Protein AF-A0A953BSZ9-F1 (afdb_monomer_lite)

Secondary structure (DSSP, 8-state):
------SSPPPPPTTSSPPSS-----HHHHHHHHS-SSHHHHHHHHHHHHHHHHHHHTT-SEEEEESGGGSS-SS----EEEEE--TTHHHHHHTT-HHHHHHHHHHH---GGG-SS---PPPP-SHHHHHHHHHHHHHHHHHHHHHHHHS-TT--SS-HHHHHHHHHHHHHHHHHHHHHHHHHHHTT-

pLDDT: mean 73.06, std 15.83, range [31.73, 96.25]

Structure (mmCIF, N/CA/C/O backbone):
data_AF-A0A953BSZ9-F1
#
_entry.id   AF-A0A953BSZ9-F1
#
loop_
_atom_site.group_PDB
_atom_site.id
_atom_site.type_symbol
_atom_site.label_atom_id
_atom_site.label_alt_id
_atom_site.label_comp_id
_atom_site.label_asym_id
_atom_site.label_entity_id
_atom_site.label_seq_id
_atom_site.pdbx_PDB_ins_code
_atom_site.Cartn_x
_atom_site.Cartn_y
_atom_site.Cartn_z
_atom_site.occupancy
_atom_site.B_iso_or_equiv
_atom_site.auth_seq_id
_atom_site.auth_comp_id
_atom_site.auth_asym_id
_atom_site.auth_atom_id
_atom_site.pdbx_PDB_model_num
ATOM 1 N N . MET A 1 1 ? -10.492 -24.959 -16.443 1.00 31.81 1 MET A N 1
ATOM 2 C CA . MET A 1 1 ? -9.185 -25.527 -16.045 1.00 31.81 1 MET A CA 1
ATOM 3 C C . MET A 1 1 ? -8.551 -24.557 -15.064 1.00 31.81 1 MET A C 1
ATOM 5 O O . MET A 1 1 ? -8.644 -23.356 -15.270 1.00 31.81 1 MET A O 1
ATOM 9 N N . SER A 1 2 ? -8.083 -25.090 -13.943 1.00 37.53 2 SER A N 1
ATOM 10 C CA . SER A 1 2 ? -7.797 -24.414 -12.676 1.00 37.53 2 SER A CA 1
ATOM 11 C C . SER A 1 2 ? -6.831 -23.234 -12.785 1.00 37.53 2 SER A C 1
ATOM 13 O O . SER A 1 2 ? -5.759 -23.398 -13.354 1.00 37.53 2 SER A O 1
ATOM 15 N N . ASN A 1 3 ? -7.132 -22.105 -12.134 1.00 33.38 3 ASN A N 1
ATOM 16 C CA . ASN A 1 3 ? -6.079 -21.187 -11.704 1.00 33.38 3 ASN A CA 1
ATOM 17 C C . ASN A 1 3 ? -6.058 -21.151 -10.176 1.00 33.38 3 ASN A C 1
ATOM 19 O O . ASN A 1 3 ? -6.852 -20.483 -9.515 1.00 33.38 3 ASN A O 1
ATOM 23 N N . SER A 1 4 ? -5.200 -22.012 -9.634 1.00 37.50 4 SER A N 1
ATOM 24 C CA . SER A 1 4 ? -4.867 -22.072 -8.219 1.00 37.50 4 SER A CA 1
ATOM 25 C C . SER A 1 4 ? -4.427 -20.678 -7.780 1.00 37.50 4 SER A C 1
ATOM 27 O O . SER A 1 4 ? -3.597 -20.072 -8.452 1.00 37.50 4 SER A O 1
ATOM 29 N N . ALA A 1 5 ? -4.975 -20.157 -6.680 1.00 40.78 5 ALA A N 1
ATOM 30 C CA . ALA A 1 5 ? -4.496 -18.930 -6.055 1.00 40.78 5 ALA A CA 1
ATOM 31 C C . ALA A 1 5 ? -3.030 -19.136 -5.640 1.00 40.78 5 ALA A C 1
ATOM 33 O O . ALA A 1 5 ? -2.728 -19.601 -4.537 1.00 40.78 5 ALA A O 1
ATOM 34 N N . SER A 1 6 ? -2.108 -18.868 -6.560 1.00 41.81 6 SER A N 1
ATOM 35 C CA . SER A 1 6 ? -0.690 -19.104 -6.370 1.00 41.81 6 SER A CA 1
ATOM 36 C C . SER A 1 6 ? -0.211 -18.179 -5.262 1.00 41.81 6 SER A C 1
ATOM 38 O O . SER A 1 6 ? -0.180 -16.961 -5.405 1.00 41.81 6 SER A O 1
ATOM 40 N N . ARG A 1 7 ? 0.188 -18.770 -4.132 1.00 55.81 7 ARG A N 1
ATOM 41 C CA . ARG A 1 7 ? 0.836 -18.104 -2.987 1.00 55.81 7 ARG A CA 1
ATOM 42 C C . ARG A 1 7 ? 2.222 -17.522 -3.335 1.00 55.81 7 ARG A C 1
ATOM 44 O O . ARG A 1 7 ? 3.055 -17.364 -2.439 1.00 55.81 7 ARG A O 1
ATOM 51 N N . GLN A 1 8 ? 2.533 -17.302 -4.608 1.00 73.00 8 GLN A N 1
ATOM 52 C CA . GLN A 1 8 ? 3.815 -16.819 -5.113 1.00 73.00 8 GLN A CA 1
ATOM 53 C C . GLN A 1 8 ? 3.611 -15.477 -5.814 1.00 73.00 8 GLN A C 1
ATOM 55 O O . GLN A 1 8 ? 2.613 -15.275 -6.500 1.00 73.00 8 GLN A O 1
ATOM 60 N N . ILE A 1 9 ? 4.573 -14.576 -5.607 1.00 86.44 9 ILE A N 1
ATOM 61 C CA . ILE A 1 9 ? 4.705 -13.356 -6.402 1.00 86.44 9 ILE A CA 1
ATOM 62 C C . ILE A 1 9 ? 5.070 -13.819 -7.822 1.00 86.44 9 ILE A C 1
ATOM 64 O O . ILE A 1 9 ? 6.028 -14.589 -7.931 1.00 86.44 9 ILE A O 1
ATOM 68 N N . PRO A 1 10 ? 4.321 -13.430 -8.868 1.00 89.31 10 PRO A N 1
ATOM 69 C CA . PRO A 1 10 ? 4.629 -13.835 -10.235 1.00 89.31 10 PRO A CA 1
ATOM 70 C C . PRO A 1 10 ? 5.998 -13.339 -10.703 1.00 89.31 10 PRO A C 1
ATOM 72 O O . PRO A 1 10 ? 6.576 -12.415 -10.124 1.00 89.31 10 PRO A O 1
ATOM 75 N N . GLU A 1 11 ? 6.488 -13.930 -11.789 1.00 92.25 11 GLU A N 1
ATOM 76 C CA . GLU A 1 11 ? 7.624 -13.370 -12.516 1.00 92.25 11 GLU A CA 1
ATOM 77 C C . GLU A 1 11 ? 7.260 -12.043 -13.178 1.00 92.25 11 GLU A C 1
ATOM 79 O O . GLU A 1 11 ? 6.092 -11.781 -13.477 1.00 92.25 11 GLU A O 1
ATOM 84 N N . PHE A 1 12 ? 8.274 -11.207 -13.394 1.00 89.06 12 PHE A N 1
ATOM 85 C CA . PHE A 1 12 ? 8.096 -9.969 -14.138 1.00 89.06 12 PHE A CA 1
ATOM 86 C C . PHE A 1 12 ? 7.771 -10.262 -15.605 1.00 89.06 12 PHE A C 1
ATOM 88 O O . PHE A 1 12 ? 8.250 -11.234 -16.190 1.00 89.06 12 PHE A O 1
ATOM 95 N N . ARG A 1 13 ? 6.973 -9.378 -16.194 1.00 85.69 13 ARG A N 1
ATOM 96 C CA . ARG A 1 13 ? 6.840 -9.214 -17.639 1.00 85.69 13 ARG A CA 1
ATOM 97 C C . ARG A 1 13 ? 8.164 -8.714 -18.232 1.00 85.69 13 ARG A C 1
ATOM 99 O O . ARG A 1 13 ? 9.050 -8.258 -17.509 1.00 85.69 13 ARG A O 1
ATOM 106 N N . GLU A 1 14 ? 8.275 -8.754 -19.557 1.00 81.88 14 GLU A N 1
ATOM 107 C CA . GLU A 1 14 ? 9.463 -8.279 -20.288 1.00 81.88 14 GLU A CA 1
ATOM 108 C C . GLU A 1 14 ? 9.781 -6.796 -20.031 1.00 81.88 14 GLU A C 1
ATOM 110 O O . GLU A 1 14 ? 10.942 -6.403 -20.019 1.00 81.88 14 GLU A O 1
ATOM 115 N N . ASP A 1 15 ? 8.757 -5.989 -19.754 1.00 76.25 15 ASP A N 1
ATOM 116 C CA . ASP A 1 15 ? 8.872 -4.567 -19.407 1.00 76.25 15 ASP A CA 1
ATOM 117 C C . ASP A 1 15 ? 9.300 -4.308 -17.950 1.00 76.25 15 ASP A C 1
ATOM 119 O O . ASP A 1 15 ? 9.454 -3.157 -17.544 1.00 76.25 15 ASP A O 1
ATOM 123 N N . GLY A 1 16 ? 9.506 -5.358 -17.149 1.00 81.44 16 GLY A N 1
ATOM 124 C CA . GLY A 1 16 ? 9.976 -5.235 -15.774 1.00 81.44 16 GLY A CA 1
ATOM 125 C C . GLY A 1 16 ? 8.890 -5.021 -14.720 1.00 81.44 16 GLY A C 1
ATOM 126 O O . GLY A 1 16 ? 9.213 -4.890 -13.536 1.00 81.44 16 GLY A O 1
ATOM 127 N N . TYR A 1 17 ? 7.615 -5.027 -15.105 1.00 80.38 17 TYR A N 1
ATOM 128 C CA . TYR A 1 17 ? 6.493 -4.939 -14.173 1.00 80.38 17 TYR A CA 1
ATOM 129 C C . TYR A 1 17 ? 5.964 -6.322 -13.795 1.00 80.38 17 TYR A C 1
ATOM 131 O O . TYR A 1 17 ? 6.119 -7.301 -14.524 1.00 80.38 17 TYR A O 1
ATOM 139 N N . LEU A 1 18 ? 5.307 -6.425 -12.639 1.00 81.31 18 LEU A N 1
ATOM 140 C CA . LEU A 1 18 ? 4.488 -7.603 -12.354 1.00 81.31 18 LEU A CA 1
ATOM 141 C C . LEU A 1 18 ? 3.298 -7.655 -13.335 1.00 81.31 18 LEU A C 1
ATOM 143 O O . LEU A 1 18 ? 2.852 -6.611 -13.816 1.00 81.31 18 LEU A O 1
ATOM 147 N N . PRO A 1 19 ? 2.743 -8.845 -13.625 1.00 79.75 19 PRO A N 1
ATOM 148 C CA . PRO A 1 19 ? 1.490 -8.958 -14.357 1.00 79.75 19 PRO A CA 1
ATOM 149 C C . PRO A 1 19 ? 0.386 -8.151 -13.674 1.00 79.75 19 PRO A C 1
ATOM 151 O O . PRO A 1 19 ? 0.400 -7.960 -12.462 1.00 79.75 19 PRO A O 1
ATOM 154 N N . VAL A 1 20 ? -0.602 -7.701 -14.437 1.00 73.94 20 VAL A N 1
ATOM 155 C CA . VAL A 1 20 ? -1.682 -6.867 -13.900 1.00 73.94 20 VAL A CA 1
ATOM 156 C C . VAL A 1 20 ? -2.482 -7.652 -12.858 1.00 73.94 20 VAL A C 1
ATOM 158 O O . VAL A 1 20 ? -3.039 -8.710 -13.154 1.00 73.94 20 VAL A O 1
ATOM 161 N N . GLY A 1 21 ? -2.572 -7.128 -11.635 1.00 74.06 21 GLY A N 1
ATOM 162 C CA . GLY A 1 21 ? -3.370 -7.732 -10.571 1.00 74.06 21 GLY A CA 1
ATOM 163 C C . GLY A 1 21 ? -2.834 -7.489 -9.164 1.00 74.06 21 GLY A C 1
ATOM 164 O O . GLY A 1 21 ? -1.817 -6.837 -8.956 1.00 74.06 21 GLY A O 1
ATOM 165 N N . VAL A 1 22 ? -3.546 -8.046 -8.181 1.00 78.94 22 VAL A N 1
ATOM 166 C CA . VAL A 1 22 ? -3.164 -8.003 -6.764 1.00 78.94 22 VAL A CA 1
ATOM 167 C C . VAL A 1 22 ? -2.702 -9.388 -6.333 1.00 78.94 22 VAL A C 1
ATOM 169 O O . VAL A 1 22 ? -3.495 -10.331 -6.279 1.00 78.94 22 VAL A O 1
ATOM 172 N N . PHE A 1 23 ? -1.426 -9.504 -5.972 1.00 83.44 23 PHE A N 1
ATOM 173 C CA . PHE A 1 23 ? -0.825 -10.775 -5.572 1.00 83.44 23 PHE A CA 1
ATOM 174 C C . PHE A 1 23 ? -0.645 -10.845 -4.063 1.00 83.44 23 PHE A C 1
ATOM 176 O O . PHE A 1 23 ? -0.027 -9.983 -3.440 1.00 83.44 23 PHE A O 1
ATOM 183 N N . ARG A 1 24 ? -1.170 -11.910 -3.453 1.00 84.81 24 ARG A N 1
ATOM 184 C CA . ARG A 1 24 ? -0.952 -12.169 -2.029 1.00 84.81 24 ARG A CA 1
ATOM 185 C C . ARG A 1 24 ? 0.449 -12.729 -1.818 1.00 84.81 24 ARG A C 1
ATOM 187 O O . ARG A 1 24 ? 0.798 -13.769 -2.374 1.00 84.81 24 ARG A O 1
ATOM 194 N N . ALA A 1 25 ? 1.207 -12.091 -0.937 1.00 88.19 25 ALA A N 1
ATOM 195 C CA . ALA A 1 25 ? 2.537 -12.528 -0.541 1.00 88.19 25 ALA A CA 1
ATOM 196 C C . ALA A 1 25 ? 2.707 -12.438 0.978 1.00 88.19 25 ALA A C 1
ATOM 198 O O . ALA A 1 25 ? 2.040 -11.647 1.645 1.00 88.19 25 ALA A O 1
ATOM 199 N N . SER A 1 26 ? 3.601 -13.263 1.525 1.00 90.25 26 SER A N 1
ATOM 200 C CA . SER A 1 26 ? 4.052 -13.085 2.905 1.00 90.25 26 SER A CA 1
ATOM 201 C C . SER A 1 26 ? 5.098 -11.973 2.970 1.00 90.25 26 SER A C 1
ATOM 203 O O . SER A 1 26 ? 5.746 -11.660 1.966 1.00 90.25 26 SER A O 1
ATOM 205 N N . ALA A 1 27 ? 5.286 -11.401 4.158 1.00 89.62 27 ALA A N 1
ATOM 206 C CA . ALA A 1 27 ? 6.290 -10.369 4.391 1.00 89.62 27 ALA A CA 1
ATOM 207 C C . ALA A 1 27 ? 7.684 -10.837 3.952 1.00 89.62 27 ALA A C 1
ATOM 209 O O . ALA A 1 27 ? 8.387 -10.130 3.236 1.00 89.62 27 ALA A O 1
ATOM 210 N N . GLU A 1 28 ? 8.049 -12.068 4.311 1.00 90.38 28 GLU A N 1
ATOM 211 C CA . GLU A 1 28 ? 9.342 -12.674 3.999 1.00 90.38 28 GLU A CA 1
ATOM 212 C C . GLU A 1 28 ? 9.556 -12.768 2.487 1.00 90.38 28 GLU A C 1
ATOM 214 O O . GLU A 1 28 ? 10.647 -12.470 2.010 1.00 90.38 28 GLU A O 1
ATOM 219 N N . LYS A 1 29 ? 8.510 -13.112 1.722 1.00 90.50 29 LYS A N 1
ATOM 220 C CA . LYS A 1 29 ? 8.589 -13.184 0.256 1.00 90.50 29 LYS A CA 1
ATOM 221 C C . LYS A 1 29 ? 8.790 -11.816 -0.380 1.00 90.50 29 LYS A C 1
ATOM 223 O O . LYS A 1 29 ? 9.619 -11.702 -1.274 1.00 90.50 29 LYS A O 1
ATOM 228 N N . VAL A 1 30 ? 8.070 -10.793 0.083 1.00 90.50 30 VAL A N 1
ATOM 229 C CA . VAL A 1 30 ? 8.235 -9.413 -0.410 1.00 90.50 30 VAL A CA 1
ATOM 230 C C . VAL A 1 30 ? 9.655 -8.923 -0.119 1.00 90.50 30 VAL A C 1
ATOM 232 O O . VAL A 1 30 ? 10.347 -8.443 -1.013 1.00 90.50 30 VAL A O 1
ATOM 235 N N . ILE A 1 31 ? 10.122 -9.119 1.115 1.00 90.81 31 ILE A N 1
ATOM 236 C CA . ILE A 1 31 ? 11.461 -8.714 1.553 1.00 90.81 31 ILE A CA 1
ATOM 237 C C . ILE A 1 31 ? 12.545 -9.435 0.749 1.00 90.81 31 ILE A C 1
ATOM 239 O O . ILE A 1 31 ? 13.488 -8.800 0.283 1.00 90.81 31 ILE A O 1
ATOM 243 N N . PHE A 1 32 ? 12.415 -10.751 0.574 1.00 90.00 32 PHE A N 1
ATOM 244 C CA . PHE A 1 32 ? 13.386 -11.551 -0.165 1.00 90.00 32 PHE A CA 1
ATOM 245 C C . PHE A 1 32 ? 13.415 -11.179 -1.650 1.00 90.00 32 PHE A C 1
ATOM 247 O O . PHE A 1 32 ? 14.492 -11.009 -2.216 1.00 90.00 32 PHE A O 1
ATOM 254 N N . ARG A 1 33 ? 12.242 -11.016 -2.277 1.00 89.88 33 ARG A N 1
ATOM 255 C CA . ARG A 1 33 ? 12.137 -10.753 -3.717 1.00 89.88 33 ARG A CA 1
ATOM 256 C C . ARG A 1 33 ? 12.649 -9.369 -4.099 1.00 89.88 33 ARG A C 1
ATOM 258 O O . ARG A 1 33 ? 13.312 -9.247 -5.121 1.00 89.88 33 ARG A O 1
ATOM 265 N N . PHE A 1 34 ? 12.349 -8.347 -3.298 1.00 90.44 34 PHE A N 1
ATOM 266 C CA . PHE A 1 34 ? 12.569 -6.951 -3.692 1.00 90.44 34 PHE A CA 1
ATOM 267 C C . PHE A 1 34 ? 13.669 -6.230 -2.893 1.00 90.44 34 PHE A C 1
ATOM 269 O O . PHE A 1 34 ? 14.050 -5.115 -3.250 1.00 90.44 34 PHE A O 1
ATOM 276 N N . GLY A 1 35 ? 14.210 -6.846 -1.834 1.00 85.31 35 GLY A N 1
ATOM 277 C CA . GLY A 1 35 ? 15.205 -6.246 -0.932 1.00 85.31 35 GLY A CA 1
ATOM 278 C C . GLY A 1 35 ? 16.673 -6.372 -1.336 1.00 85.31 35 GLY A C 1
ATOM 279 O O . GLY A 1 35 ? 17.550 -6.022 -0.548 1.00 85.31 35 GLY A O 1
ATOM 280 N N . SER A 1 36 ? 16.965 -6.898 -2.523 1.00 80.94 36 SER A N 1
ATOM 281 C CA . SER A 1 36 ? 18.313 -7.279 -2.965 1.00 80.94 36 SER A CA 1
ATOM 282 C C . SER A 1 36 ? 18.529 -6.867 -4.433 1.00 80.94 36 SER A C 1
ATOM 284 O O . SER A 1 36 ? 17.537 -6.748 -5.151 1.00 80.94 36 SER A O 1
ATOM 286 N N . PRO A 1 37 ? 19.774 -6.644 -4.916 1.00 66.38 37 PRO A N 1
ATOM 287 C CA . PRO A 1 37 ? 21.051 -6.758 -4.199 1.00 66.38 37 PRO A CA 1
ATOM 288 C C . PRO A 1 37 ? 21.650 -5.445 -3.688 1.00 66.38 37 PRO A C 1
ATOM 290 O O . PRO A 1 37 ? 22.519 -5.488 -2.810 1.00 66.38 37 PRO A O 1
ATOM 293 N N . ASN A 1 38 ? 21.213 -4.290 -4.191 1.00 82.00 38 ASN A N 1
ATOM 294 C CA . ASN A 1 38 ? 21.887 -3.022 -3.915 1.00 82.00 38 ASN A CA 1
ATOM 295 C C . ASN A 1 38 ? 21.473 -2.370 -2.586 1.00 82.00 38 ASN A C 1
ATOM 297 O O . ASN A 1 38 ? 20.453 -2.693 -1.973 1.00 82.00 38 ASN A O 1
ATOM 301 N N . ARG A 1 39 ? 22.302 -1.415 -2.147 1.00 82.88 39 ARG A N 1
ATOM 302 C CA . ARG A 1 39 ? 22.128 -0.675 -0.891 1.00 82.88 39 ARG A CA 1
ATOM 303 C C . ARG A 1 39 ? 20.769 0.026 -0.808 1.00 82.88 39 ARG A C 1
ATOM 305 O O . ARG A 1 39 ? 20.149 -0.036 0.248 1.00 82.88 39 ARG A O 1
ATOM 312 N N . LYS A 1 40 ? 20.289 0.617 -1.908 1.00 82.69 40 LYS A N 1
ATOM 313 C CA . LYS A 1 40 ? 19.013 1.349 -1.949 1.00 82.69 40 LYS A CA 1
ATOM 314 C C . LYS A 1 40 ? 17.831 0.419 -1.668 1.00 82.69 40 LYS A C 1
ATOM 316 O O . LYS A 1 40 ? 17.062 0.668 -0.747 1.00 82.69 40 LYS A O 1
ATOM 321 N N . ARG A 1 41 ? 17.746 -0.726 -2.353 1.00 87.81 41 ARG A N 1
ATOM 322 C CA . ARG A 1 41 ? 16.713 -1.747 -2.094 1.00 87.81 41 ARG A CA 1
ATOM 323 C C . ARG A 1 41 ? 16.764 -2.291 -0.667 1.00 87.81 41 ARG A C 1
ATOM 325 O O . ARG A 1 41 ? 15.712 -2.477 -0.061 1.00 87.81 41 ARG A O 1
ATOM 332 N N . ARG A 1 42 ? 17.962 -2.482 -0.099 1.00 87.38 42 ARG A N 1
ATOM 333 C CA . ARG A 1 42 ? 18.117 -2.889 1.311 1.00 87.38 42 ARG A CA 1
ATOM 334 C C . ARG A 1 42 ? 17.560 -1.839 2.274 1.00 87.38 42 ARG A C 1
ATOM 336 O O . ARG A 1 42 ? 16.879 -2.217 3.220 1.00 87.38 42 ARG A O 1
ATOM 343 N N . GLN A 1 43 ? 17.811 -0.550 2.027 1.00 86.25 43 GLN A N 1
ATOM 344 C CA . GLN A 1 43 ? 17.263 0.548 2.835 1.00 86.25 43 GLN A CA 1
ATOM 345 C C . GLN A 1 43 ? 15.731 0.604 2.741 1.00 86.25 43 GLN A C 1
ATOM 347 O O . GLN A 1 43 ? 15.053 0.608 3.767 1.00 86.25 43 GLN A O 1
ATOM 352 N N . LEU A 1 44 ? 15.176 0.543 1.528 1.00 87.25 44 LEU A N 1
ATOM 353 C CA . LEU A 1 44 ? 13.725 0.552 1.308 1.00 87.25 44 LEU A CA 1
ATOM 354 C C . LEU A 1 44 ? 13.028 -0.672 1.931 1.00 87.25 44 LEU A C 1
ATOM 356 O O . LEU A 1 44 ? 11.929 -0.557 2.476 1.00 87.25 44 LEU A O 1
ATOM 360 N N . VAL A 1 45 ? 13.685 -1.840 1.955 1.00 90.88 45 VAL A N 1
ATOM 361 C CA . VAL A 1 45 ? 13.150 -3.027 2.643 1.00 90.88 45 VAL A CA 1
ATOM 362 C C . VAL A 1 45 ? 13.003 -2.823 4.148 1.00 90.88 45 VAL A C 1
ATOM 364 O O . VAL A 1 45 ? 12.067 -3.369 4.732 1.00 90.88 45 VAL A O 1
ATOM 367 N N . LEU A 1 46 ? 13.893 -2.061 4.793 1.00 88.62 46 LEU A N 1
ATOM 368 C CA . LEU A 1 46 ? 13.767 -1.767 6.225 1.00 88.62 46 LEU A CA 1
ATOM 369 C C . LEU A 1 46 ? 12.502 -0.950 6.497 1.00 88.62 46 LEU A C 1
ATOM 371 O O . LEU A 1 46 ? 11.780 -1.237 7.452 1.00 88.62 46 LEU A O 1
ATOM 375 N N . ARG A 1 47 ? 12.181 -0.005 5.607 1.00 86.75 47 ARG A N 1
ATOM 376 C CA . ARG A 1 47 ? 10.943 0.774 5.681 1.00 86.75 47 ARG A CA 1
ATOM 377 C C . ARG A 1 47 ? 9.706 -0.113 5.529 1.00 86.75 47 ARG A C 1
ATOM 379 O O . ARG A 1 47 ? 8.794 -0.028 6.345 1.00 86.75 47 ARG A O 1
ATOM 386 N N . ILE A 1 48 ? 9.699 -1.022 4.551 1.00 89.62 48 ILE A N 1
ATOM 387 C CA . ILE A 1 48 ? 8.598 -1.986 4.364 1.00 89.62 48 ILE A CA 1
ATOM 388 C C . ILE A 1 48 ? 8.440 -2.907 5.564 1.00 89.62 48 ILE A C 1
ATOM 390 O O . ILE A 1 48 ? 7.317 -3.140 6.003 1.00 89.62 48 ILE A O 1
ATOM 394 N N . ARG A 1 49 ? 9.547 -3.428 6.105 1.00 92.25 49 ARG A N 1
ATOM 395 C CA . ARG A 1 49 ? 9.524 -4.244 7.325 1.00 92.25 49 ARG A CA 1
ATOM 396 C C . ARG A 1 49 ? 8.816 -3.502 8.444 1.00 92.25 49 ARG A C 1
ATOM 398 O O . ARG A 1 49 ? 7.889 -4.054 9.032 1.00 92.25 49 ARG A O 1
ATOM 405 N N . ARG A 1 50 ? 9.176 -2.234 8.650 1.00 92.00 50 ARG A N 1
ATOM 406 C CA . ARG A 1 50 ? 8.553 -1.415 9.682 1.00 92.00 50 ARG A CA 1
ATOM 407 C C . ARG A 1 50 ? 7.073 -1.154 9.408 1.00 92.00 50 ARG A C 1
ATOM 409 O O . ARG A 1 50 ? 6.259 -1.337 10.305 1.00 92.00 50 ARG A O 1
ATOM 416 N N . TRP A 1 51 ? 6.686 -0.840 8.171 1.00 90.19 51 TRP A N 1
ATOM 417 C CA . TRP A 1 51 ? 5.270 -0.715 7.805 1.00 90.19 51 TRP A CA 1
ATOM 418 C C . TRP A 1 51 ? 4.474 -1.998 8.031 1.00 90.19 51 TRP A C 1
ATOM 420 O O . TRP A 1 51 ? 3.356 -1.928 8.526 1.00 90.19 51 TRP A O 1
ATOM 430 N N . ILE A 1 52 ? 5.034 -3.165 7.715 1.00 92.44 52 ILE A N 1
ATOM 431 C CA . ILE A 1 52 ? 4.385 -4.457 7.962 1.00 92.44 52 ILE A CA 1
ATOM 432 C C . ILE A 1 52 ? 4.210 -4.700 9.464 1.00 92.44 52 ILE A C 1
ATOM 434 O O . ILE A 1 52 ? 3.144 -5.147 9.883 1.00 92.44 52 ILE A O 1
ATOM 438 N N . GLU A 1 53 ? 5.240 -4.434 10.268 1.00 94.88 53 GLU A N 1
ATOM 439 C CA . GLU A 1 53 ? 5.184 -4.566 11.729 1.00 94.88 53 GLU A CA 1
ATOM 440 C C . GLU A 1 53 ? 4.103 -3.667 12.328 1.00 94.88 53 GLU A C 1
ATOM 442 O O . GLU A 1 53 ? 3.238 -4.149 13.058 1.00 94.88 53 GLU A O 1
ATOM 447 N N . LEU A 1 54 ? 4.113 -2.384 11.967 1.00 94.25 54 LEU A N 1
ATOM 448 C CA . LEU A 1 54 ? 3.155 -1.401 12.459 1.00 94.25 54 LEU A CA 1
ATOM 449 C C . LEU A 1 54 ? 1.733 -1.718 11.987 1.00 94.25 54 LEU A C 1
ATOM 451 O O . LEU A 1 54 ? 0.816 -1.727 12.800 1.00 94.25 54 LEU A O 1
ATOM 455 N N . ALA A 1 55 ? 1.550 -2.065 10.709 1.00 91.38 55 ALA A N 1
ATOM 456 C CA . ALA A 1 55 ? 0.256 -2.471 10.165 1.00 91.38 55 ALA A CA 1
ATOM 457 C C . ALA A 1 55 ? -0.314 -3.686 10.917 1.00 91.38 55 ALA A C 1
ATOM 459 O O . ALA A 1 55 ? -1.496 -3.707 11.244 1.00 91.38 55 ALA A O 1
ATOM 460 N N . LYS A 1 56 ? 0.518 -4.679 11.254 1.00 94.31 56 LYS A N 1
ATOM 461 C CA . LYS A 1 56 ? 0.087 -5.811 12.088 1.00 94.31 56 LYS A CA 1
ATOM 462 C C . LYS A 1 56 ? -0.271 -5.373 13.507 1.00 94.31 56 LYS A C 1
ATOM 464 O O . LYS A 1 56 ? -1.302 -5.801 14.014 1.00 94.31 56 LYS A O 1
ATOM 469 N N . ALA A 1 57 ? 0.557 -4.534 14.129 1.00 96.25 57 ALA A N 1
ATOM 470 C CA . ALA A 1 57 ? 0.366 -4.081 15.505 1.00 96.25 57 ALA A CA 1
ATOM 471 C C . ALA A 1 57 ? -0.932 -3.285 15.690 1.00 96.25 57 ALA A C 1
ATOM 473 O O . ALA A 1 57 ? -1.605 -3.449 16.702 1.00 96.25 57 ALA A O 1
ATOM 474 N N . VAL A 1 58 ? -1.306 -2.471 14.701 1.00 92.00 58 VAL A N 1
ATOM 475 C CA . VAL A 1 58 ? -2.560 -1.705 14.735 1.00 92.00 58 VAL A CA 1
ATOM 476 C C . VAL A 1 58 ? -3.769 -2.541 14.330 1.00 92.00 58 VAL A C 1
ATOM 478 O O . VAL A 1 58 ? -4.879 -2.055 14.444 1.00 92.00 58 VAL A O 1
ATOM 481 N N . GLY A 1 59 ? -3.594 -3.776 13.847 1.00 90.06 59 GLY A N 1
ATOM 482 C CA . GLY A 1 59 ? -4.701 -4.611 13.373 1.00 90.06 59 GLY A CA 1
ATOM 483 C C . GLY A 1 59 ? -5.192 -4.256 11.965 1.00 90.06 59 GLY A C 1
ATOM 484 O O . GLY A 1 59 ? -6.368 -4.433 11.653 1.00 90.06 59 GLY A O 1
ATOM 485 N N . ALA A 1 60 ? -4.310 -3.748 11.100 1.00 87.69 60 ALA A N 1
ATOM 486 C CA . ALA A 1 60 ? -4.644 -3.445 9.713 1.00 87.69 60 ALA A CA 1
ATOM 487 C C . ALA A 1 60 ? -5.160 -4.687 8.970 1.00 87.69 60 ALA A C 1
ATOM 489 O O . ALA A 1 60 ? -4.617 -5.788 9.070 1.00 87.69 60 ALA A O 1
ATOM 490 N N . ILE A 1 61 ? -6.192 -4.477 8.157 1.00 80.75 61 ILE A N 1
ATOM 491 C CA . ILE A 1 61 ? -6.880 -5.528 7.405 1.00 80.75 61 ILE A CA 1
ATOM 492 C C . ILE A 1 61 ? -6.023 -5.975 6.213 1.00 80.75 61 ILE A C 1
ATOM 494 O O . ILE A 1 61 ? -5.973 -7.161 5.880 1.00 80.75 61 ILE A O 1
ATOM 498 N N . LYS A 1 62 ? -5.339 -5.027 5.556 1.00 81.31 62 LYS A N 1
ATOM 499 C CA . LYS A 1 62 ? -4.416 -5.267 4.435 1.00 81.31 62 LYS A CA 1
ATOM 500 C C . LYS A 1 62 ? -3.312 -4.212 4.396 1.00 81.31 62 LYS A C 1
ATOM 502 O O . LYS A 1 62 ? -3.526 -3.067 4.780 1.00 81.31 62 LYS A O 1
ATOM 507 N N . LEU A 1 63 ? -2.168 -4.596 3.841 1.00 85.56 63 LEU A N 1
ATOM 508 C CA . LEU A 1 63 ? -1.117 -3.692 3.384 1.00 85.56 63 LEU A CA 1
ATOM 509 C C . LEU A 1 63 ? -0.846 -4.009 1.913 1.00 85.56 63 LEU A C 1
ATOM 511 O O . LEU A 1 63 ? -0.552 -5.155 1.572 1.00 85.56 63 LEU A O 1
ATOM 515 N N . LEU A 1 64 ? -0.977 -3.005 1.060 1.00 83.19 64 LEU A N 1
ATOM 516 C CA . LEU A 1 64 ? -0.663 -3.065 -0.361 1.00 83.19 64 LEU A CA 1
ATOM 517 C C . LEU A 1 64 ? 0.658 -2.331 -0.566 1.00 83.19 64 LEU A C 1
ATOM 519 O O . LEU A 1 64 ? 0.836 -1.250 -0.010 1.00 83.19 64 LEU A O 1
ATOM 523 N N . VAL A 1 65 ? 1.565 -2.921 -1.337 1.00 86.69 65 VAL A N 1
ATOM 524 C CA . VAL A 1 65 ? 2.835 -2.301 -1.730 1.00 86.69 65 VAL A CA 1
ATOM 5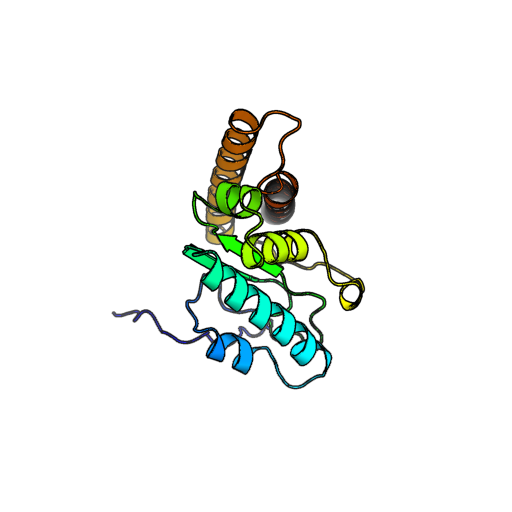25 C C . VAL A 1 65 ? 2.817 -2.172 -3.245 1.00 86.69 65 VAL A C 1
ATOM 527 O O . VAL A 1 65 ? 2.489 -3.141 -3.928 1.00 86.69 65 VAL A O 1
ATOM 530 N N . ASP A 1 66 ? 3.143 -0.986 -3.736 1.00 80.75 66 ASP A N 1
ATOM 531 C CA . ASP A 1 66 ? 3.134 -0.629 -5.152 1.00 80.75 66 ASP A CA 1
ATOM 532 C C . ASP A 1 66 ? 4.369 0.235 -5.477 1.00 80.75 66 ASP A C 1
ATOM 534 O O . ASP A 1 66 ? 5.291 0.383 -4.664 1.00 80.75 66 ASP A O 1
ATOM 538 N N . GLY A 1 67 ? 4.395 0.788 -6.684 1.00 79.00 67 GLY A N 1
ATOM 539 C CA . GLY A 1 67 ? 5.399 1.730 -7.134 1.00 79.00 67 GLY A CA 1
ATOM 540 C C . GLY A 1 67 ? 6.668 1.042 -7.616 1.00 79.00 67 GLY A C 1
ATOM 541 O O . GLY A 1 67 ? 6.743 -0.175 -7.801 1.00 79.00 67 GLY A O 1
ATOM 542 N N . SER A 1 68 ? 7.706 1.850 -7.818 1.00 80.94 68 SER A N 1
ATOM 543 C CA . SER A 1 68 ? 8.964 1.393 -8.422 1.00 80.94 68 SER A CA 1
ATOM 544 C C . SER A 1 68 ? 9.637 0.256 -7.638 1.00 80.94 68 SER A C 1
ATOM 546 O O . SER A 1 68 ? 10.336 -0.574 -8.224 1.00 80.94 68 SER A O 1
ATOM 548 N N . PHE A 1 69 ? 9.391 0.153 -6.328 1.00 86.75 69 PHE A N 1
ATOM 549 C CA . PHE A 1 69 ? 9.979 -0.869 -5.466 1.00 86.75 69 PHE A CA 1
ATOM 550 C C . PHE A 1 69 ? 9.623 -2.312 -5.871 1.00 86.75 69 PHE A C 1
ATOM 552 O O . PHE A 1 69 ? 10.497 -3.187 -5.829 1.00 86.75 69 PHE A O 1
ATOM 559 N N . VAL A 1 70 ? 8.379 -2.566 -6.293 1.00 88.25 70 VAL A N 1
ATOM 560 C CA . VAL A 1 70 ? 7.888 -3.908 -6.671 1.00 88.25 70 VAL A CA 1
ATOM 561 C C . VAL A 1 70 ? 8.102 -4.241 -8.153 1.00 88.25 70 VAL A C 1
ATOM 563 O O . VAL A 1 70 ? 7.497 -5.178 -8.662 1.00 88.25 70 VAL A O 1
ATOM 566 N N . THR A 1 71 ? 8.975 -3.502 -8.843 1.00 86.69 71 THR A N 1
ATOM 567 C CA . THR A 1 71 ? 9.367 -3.732 -10.247 1.00 86.69 71 THR A CA 1
ATOM 568 C C . THR A 1 71 ? 10.785 -4.303 -10.345 1.00 86.69 71 THR A C 1
ATOM 570 O O . THR A 1 71 ? 11.481 -4.439 -9.330 1.00 86.69 71 THR A O 1
ATOM 573 N N . SER A 1 72 ? 11.246 -4.600 -11.562 1.00 86.81 72 SER A N 1
ATOM 574 C CA . SER A 1 72 ? 12.631 -4.994 -11.847 1.00 86.81 72 SER A CA 1
ATOM 575 C C . SER A 1 72 ? 13.636 -3.833 -11.808 1.00 86.81 72 SER A C 1
ATOM 577 O O . SER A 1 72 ? 14.837 -4.080 -11.916 1.00 86.81 72 SER A O 1
ATOM 579 N N . ALA A 1 73 ? 13.183 -2.585 -11.623 1.00 83.19 73 ALA A N 1
ATOM 580 C CA . ALA A 1 73 ? 14.039 -1.400 -11.649 1.00 83.19 73 ALA A CA 1
ATOM 581 C C . ALA A 1 73 ? 15.246 -1.549 -10.710 1.00 83.19 73 ALA A C 1
ATOM 583 O O . ALA A 1 73 ? 15.093 -1.874 -9.532 1.00 83.19 73 ALA A O 1
ATOM 584 N N . GLU A 1 74 ? 16.463 -1.288 -11.183 1.00 80.69 74 GLU A N 1
ATOM 585 C CA . GLU A 1 74 ? 17.643 -1.477 -10.334 1.00 80.69 74 GLU A CA 1
ATOM 586 C C . GLU A 1 74 ? 17.610 -0.551 -9.111 1.00 80.69 74 GLU A C 1
ATOM 588 O O . GLU A 1 74 ? 17.869 -0.993 -7.995 1.00 80.69 74 GL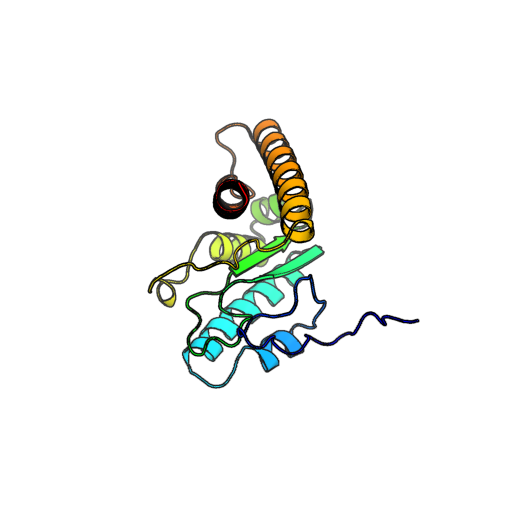U A O 1
ATOM 593 N N . SER A 1 75 ? 17.217 0.712 -9.282 1.00 79.62 75 SER A N 1
ATOM 594 C CA . SER A 1 75 ? 17.293 1.745 -8.242 1.00 79.62 75 SER A CA 1
ATOM 595 C C . SER A 1 75 ? 15.928 2.404 -7.976 1.00 79.62 75 SER A C 1
ATOM 597 O O . SER A 1 75 ? 15.746 3.572 -8.320 1.00 79.62 75 SER A O 1
ATOM 599 N N . PRO A 1 76 ? 14.958 1.697 -7.358 1.00 80.94 76 PRO A N 1
ATOM 600 C CA . PRO A 1 76 ? 13.645 2.267 -7.031 1.00 80.94 76 PRO A CA 1
ATOM 601 C C . PRO A 1 76 ? 13.781 3.493 -6.126 1.00 80.94 76 PRO A C 1
ATOM 603 O O . PRO A 1 76 ? 14.694 3.538 -5.303 1.00 80.94 76 PRO A O 1
ATOM 606 N N . ASN A 1 77 ? 12.926 4.500 -6.298 1.00 72.69 77 ASN A N 1
ATOM 607 C CA . ASN A 1 77 ? 13.086 5.811 -5.652 1.00 72.69 77 ASN A CA 1
ATOM 608 C C . ASN A 1 77 ? 12.546 5.841 -4.227 1.00 72.69 77 ASN A C 1
ATOM 610 O O . ASN A 1 77 ? 13.263 6.238 -3.310 1.00 72.69 77 ASN A O 1
ATOM 614 N N . ASP A 1 78 ? 11.326 5.358 -4.055 1.00 74.12 78 ASP A N 1
ATOM 615 C CA . ASP A 1 78 ? 10.609 5.254 -2.795 1.00 74.12 78 ASP A CA 1
ATOM 616 C C . ASP A 1 78 ? 9.832 3.930 -2.727 1.00 74.12 78 ASP A C 1
ATOM 618 O O . ASP A 1 78 ? 9.843 3.111 -3.654 1.00 74.12 78 ASP A O 1
ATOM 622 N N . VAL A 1 79 ? 9.203 3.687 -1.576 1.00 78.44 79 VAL A N 1
ATOM 623 C CA . VAL A 1 79 ? 8.183 2.648 -1.437 1.00 78.44 79 VAL A CA 1
ATOM 624 C C . VAL A 1 79 ? 6.824 3.319 -1.366 1.00 78.44 79 VAL A C 1
ATOM 626 O O . VAL A 1 79 ? 6.565 4.093 -0.443 1.00 78.44 79 VAL A O 1
ATOM 629 N N . ASP A 1 80 ? 5.931 2.943 -2.273 1.00 78.50 80 ASP A N 1
ATOM 630 C CA . ASP A 1 80 ? 4.525 3.301 -2.184 1.00 78.50 80 ASP A CA 1
ATOM 631 C C . ASP A 1 80 ? 3.759 2.191 -1.462 1.00 78.50 80 ASP A C 1
ATOM 633 O O . ASP A 1 80 ? 3.878 1.005 -1.783 1.00 78.50 80 ASP A O 1
ATOM 637 N N . ALA A 1 81 ? 2.966 2.565 -0.459 1.00 79.19 81 ALA A N 1
ATOM 638 C CA . ALA A 1 81 ? 2.112 1.619 0.238 1.00 79.19 81 ALA A CA 1
ATOM 639 C C . ALA A 1 81 ? 0.759 2.220 0.605 1.00 79.19 81 ALA A C 1
ATOM 641 O O . ALA A 1 81 ? 0.640 3.392 0.965 1.00 79.19 81 ALA A O 1
ATOM 642 N N . VAL A 1 82 ? -0.259 1.366 0.573 1.00 78.12 82 VAL A N 1
ATOM 643 C CA . VAL A 1 82 ? -1.599 1.663 1.070 1.00 78.12 82 VAL A CA 1
ATOM 644 C C . VAL A 1 82 ? -1.902 0.699 2.203 1.00 78.12 82 VAL A C 1
ATOM 646 O O . VAL A 1 82 ? -1.935 -0.519 2.023 1.00 78.12 82 VAL A O 1
ATOM 649 N N . VAL A 1 83 ? -2.149 1.247 3.387 1.00 79.19 83 VAL A N 1
ATOM 650 C CA . VAL A 1 83 ? -2.622 0.477 4.538 1.00 79.19 83 VAL A CA 1
ATOM 651 C C . VAL A 1 83 ? -4.142 0.542 4.549 1.00 79.19 83 VAL A C 1
ATOM 653 O O . VAL A 1 83 ? -4.708 1.621 4.383 1.00 79.19 83 VAL A O 1
ATOM 656 N N . TRP A 1 84 ? -4.808 -0.589 4.755 1.00 79.31 84 TRP A N 1
ATOM 657 C CA . TRP A 1 84 ? -6.217 -0.646 5.129 1.00 79.31 84 TRP A CA 1
ATOM 658 C C . TRP A 1 84 ? -6.294 -0.750 6.650 1.00 79.31 84 TRP A C 1
ATOM 660 O O . TRP A 1 84 ? -6.164 -1.835 7.215 1.00 79.31 84 TRP A O 1
ATOM 670 N N . LEU A 1 85 ? -6.460 0.400 7.301 1.00 82.06 85 LEU A N 1
ATOM 671 C CA . LEU A 1 85 ? -6.507 0.510 8.759 1.00 82.06 85 LEU A CA 1
ATOM 672 C C . LEU A 1 85 ? -7.821 -0.051 9.323 1.00 82.06 85 LEU A C 1
ATOM 674 O O . LEU A 1 85 ? -8.833 -0.068 8.612 1.00 82.06 85 LEU A O 1
ATOM 678 N N . PRO A 1 86 ? -7.825 -0.504 10.585 1.00 77.31 86 PRO A N 1
ATOM 679 C CA . PRO A 1 86 ? -9.063 -0.895 11.243 1.00 77.31 86 PRO A CA 1
ATOM 680 C C . PRO A 1 86 ? -9.922 0.332 11.590 1.00 77.31 86 PRO A C 1
ATOM 682 O O . PRO A 1 86 ? -9.456 1.474 11.575 1.00 77.31 86 PRO A O 1
ATOM 685 N N . LEU A 1 87 ? -11.191 0.085 11.920 1.00 76.81 87 LEU A N 1
ATOM 686 C CA . LEU A 1 87 ? -12.162 1.139 12.241 1.00 76.81 87 LEU A CA 1
ATOM 687 C C . LEU A 1 87 ? -11.806 1.914 13.519 1.00 76.81 87 LEU A C 1
ATOM 689 O O . LEU A 1 87 ? -12.112 3.097 13.622 1.00 76.81 87 LEU A O 1
ATOM 693 N N . ASP A 1 88 ? -11.133 1.271 14.471 1.00 77.56 88 ASP A N 1
ATOM 694 C CA . ASP A 1 88 ? -10.721 1.847 15.754 1.00 77.56 88 ASP A CA 1
ATOM 695 C C . ASP A 1 88 ? -9.380 2.601 15.681 1.00 77.56 88 ASP A C 1
ATOM 697 O O . ASP A 1 88 ? -8.920 3.131 16.688 1.00 77.56 88 ASP A O 1
ATOM 701 N N . PHE A 1 89 ? -8.746 2.718 14.507 1.00 81.44 89 PHE A N 1
ATOM 702 C CA . PHE A 1 89 ? -7.429 3.357 14.374 1.00 81.44 89 PHE A CA 1
ATOM 703 C C . PHE A 1 89 ? -7.388 4.799 14.913 1.00 81.44 89 PHE A C 1
ATOM 705 O O . PHE A 1 89 ? -6.412 5.209 15.539 1.00 81.44 89 PHE A O 1
ATOM 712 N N . ALA A 1 90 ? -8.460 5.573 14.718 1.00 72.38 90 ALA A N 1
ATOM 713 C CA . ALA A 1 90 ? -8.556 6.929 15.262 1.00 72.38 90 ALA A CA 1
ATOM 714 C C . ALA A 1 90 ? -8.600 6.941 16.801 1.00 72.38 90 ALA A C 1
ATOM 716 O O . ALA A 1 90 ? -8.038 7.837 17.431 1.00 72.38 90 ALA A O 1
ATOM 717 N N . GLU A 1 91 ? -9.228 5.935 17.413 1.00 74.12 91 GLU A N 1
ATOM 718 C CA . GLU A 1 91 ? -9.210 5.757 18.865 1.00 74.12 91 GLU A CA 1
ATOM 719 C C . GLU A 1 91 ? -7.809 5.356 19.343 1.00 74.12 91 GLU A C 1
ATOM 721 O O . GLU A 1 91 ? -7.325 5.894 20.336 1.00 74.12 91 GLU A O 1
ATOM 726 N N . GLN A 1 92 ? -7.119 4.477 18.608 1.00 78.00 92 GLN A N 1
ATOM 727 C CA . GLN A 1 92 ? -5.735 4.101 18.909 1.00 78.00 92 GLN A CA 1
ATOM 728 C C . GLN A 1 92 ? -4.812 5.334 18.939 1.00 78.00 92 GLN A C 1
ATOM 730 O O . GLN A 1 92 ? -4.023 5.483 19.872 1.00 78.00 92 GLN A O 1
ATOM 735 N N . LEU A 1 93 ? -4.961 6.264 17.987 1.00 71.00 93 LEU A N 1
ATOM 736 C CA . LEU A 1 93 ? -4.246 7.549 17.998 1.00 71.00 93 LEU A CA 1
ATOM 737 C C . LEU A 1 93 ? -4.620 8.418 19.204 1.00 71.00 93 LEU A C 1
ATOM 739 O O . LEU A 1 93 ? -3.740 8.958 19.871 1.00 71.00 93 LEU A O 1
ATOM 743 N N . ALA A 1 94 ? -5.915 8.537 19.513 1.00 71.75 94 ALA A N 1
ATOM 744 C CA . ALA A 1 94 ? -6.391 9.318 20.657 1.00 71.75 94 ALA A CA 1
ATOM 745 C C . ALA A 1 94 ? -5.865 8.777 21.998 1.00 71.75 94 ALA A C 1
ATOM 747 O O . ALA A 1 94 ? -5.668 9.537 22.944 1.00 71.75 94 ALA A O 1
ATOM 748 N N . ARG A 1 95 ? -5.599 7.470 22.062 1.00 87.38 95 ARG A N 1
ATOM 749 C CA . ARG A 1 95 ? -4.995 6.773 23.205 1.00 87.38 95 ARG A CA 1
ATOM 750 C C . ARG A 1 95 ? -3.466 6.760 23.168 1.00 87.38 95 ARG A C 1
ATOM 752 O O . ARG A 1 95 ? -2.864 6.017 23.937 1.00 87.38 95 ARG A O 1
ATOM 759 N N . THR A 1 96 ? -2.865 7.536 22.263 1.00 87.69 96 THR A N 1
ATOM 760 C CA . THR A 1 96 ? -1.415 7.642 22.051 1.00 87.69 96 THR A CA 1
ATOM 761 C C . THR A 1 96 ? -0.734 6.289 21.861 1.00 87.69 96 THR A C 1
ATOM 763 O O . THR A 1 96 ? 0.401 6.108 22.284 1.00 87.69 96 THR A O 1
ATOM 766 N N . PHE A 1 97 ? -1.422 5.330 21.231 1.00 89.25 97 PHE A N 1
ATOM 767 C CA . PHE A 1 97 ? -0.854 4.017 20.954 1.00 89.25 97 PHE A CA 1
ATOM 768 C C . PHE A 1 97 ? 0.320 4.165 19.984 1.00 89.25 97 PHE A C 1
ATOM 770 O O . PHE A 1 97 ? 0.143 4.558 18.827 1.00 89.25 97 PHE A O 1
ATOM 777 N N . GLU A 1 98 ? 1.527 3.863 20.454 1.00 94.06 98 GLU A N 1
ATOM 778 C CA . GLU A 1 98 ? 2.774 4.182 19.761 1.00 94.06 98 GLU A CA 1
ATOM 779 C C . GLU A 1 98 ? 2.836 3.611 18.337 1.00 94.06 98 GLU A C 1
ATOM 781 O O . GLU A 1 98 ? 3.183 4.369 17.427 1.00 94.06 98 GLU A O 1
ATOM 786 N N . PRO A 1 99 ? 2.431 2.350 18.070 1.00 93.06 99 PRO A N 1
ATOM 787 C CA . PRO A 1 99 ? 2.407 1.830 16.708 1.00 93.06 99 PRO A CA 1
ATOM 788 C C . PRO A 1 99 ? 1.474 2.601 15.768 1.00 93.06 99 PRO A C 1
ATOM 790 O O . PRO A 1 99 ? 1.792 2.758 14.591 1.00 93.06 99 PRO A O 1
ATOM 793 N N . ALA A 1 100 ? 0.341 3.106 16.266 1.00 82.38 100 ALA A N 1
ATOM 794 C CA . ALA A 1 100 ? -0.574 3.907 15.458 1.00 82.38 100 ALA A CA 1
ATOM 795 C C . ALA A 1 100 ? 0.020 5.283 15.137 1.00 82.38 100 ALA A C 1
ATOM 797 O O . ALA A 1 100 ? -0.020 5.706 13.981 1.00 82.38 100 ALA A O 1
ATOM 798 N N . MET A 1 101 ? 0.630 5.947 16.125 1.00 82.62 101 MET A N 1
ATOM 799 C CA . MET A 1 101 ? 1.280 7.248 15.925 1.00 82.62 101 MET A CA 1
ATOM 800 C C . MET A 1 101 ? 2.471 7.153 14.967 1.00 82.62 101 MET A C 1
ATOM 802 O O . MET A 1 101 ? 2.644 8.001 14.091 1.00 82.62 101 MET A O 1
ATOM 806 N N . GLU A 1 102 ? 3.290 6.109 15.102 1.00 85.75 102 GLU A N 1
ATOM 807 C CA . GLU A 1 102 ? 4.423 5.892 14.207 1.00 85.75 102 GLU A CA 1
ATOM 808 C C . GLU A 1 102 ? 3.956 5.569 12.786 1.00 85.75 102 GLU A C 1
ATOM 810 O O . GLU A 1 102 ? 4.482 6.132 11.825 1.00 85.75 102 GLU A O 1
ATOM 815 N N . LEU A 1 103 ? 2.930 4.722 12.637 1.00 84.94 103 LEU A N 1
ATOM 816 C CA . LEU A 1 103 ? 2.364 4.410 11.329 1.00 84.94 103 LEU A CA 1
ATOM 817 C C . LEU A 1 103 ? 1.802 5.662 10.653 1.00 84.94 103 LEU A C 1
ATOM 819 O O . LEU A 1 103 ? 2.068 5.882 9.473 1.00 84.94 103 LEU A O 1
ATOM 823 N N . GLU A 1 104 ? 1.076 6.503 11.393 1.00 79.88 104 GLU A N 1
ATOM 824 C CA . GLU A 1 104 ? 0.582 7.787 10.892 1.00 79.88 104 GLU A CA 1
ATOM 825 C C . GLU A 1 104 ? 1.741 8.695 10.456 1.00 79.88 104 GLU A C 1
ATOM 827 O O . GLU A 1 104 ? 1.738 9.206 9.334 1.00 79.88 104 GLU A O 1
ATOM 832 N N . SER A 1 105 ? 2.774 8.834 11.289 1.00 74.06 105 SER A N 1
ATOM 833 C CA . SER A 1 105 ? 3.969 9.618 10.964 1.00 74.06 105 SER A CA 1
ATOM 834 C C . SER A 1 105 ? 4.652 9.127 9.685 1.00 74.06 105 SER A C 1
ATOM 836 O O . SER A 1 105 ? 4.965 9.923 8.796 1.00 74.06 105 SER A O 1
ATOM 838 N N . MET A 1 106 ? 4.827 7.813 9.528 1.00 77.12 106 MET A N 1
ATOM 839 C CA . MET A 1 106 ? 5.436 7.226 8.332 1.00 77.12 106 MET A CA 1
ATOM 840 C C . MET A 1 106 ? 4.561 7.356 7.076 1.00 77.12 106 MET A C 1
ATOM 842 O O . MET A 1 106 ? 5.095 7.406 5.971 1.00 77.12 106 MET A O 1
ATOM 846 N N . LEU A 1 107 ? 3.233 7.393 7.209 1.00 68.94 107 LEU A N 1
ATOM 847 C CA . LEU A 1 107 ? 2.324 7.647 6.082 1.00 68.94 107 LEU A CA 1
ATOM 848 C C . LEU A 1 107 ? 2.355 9.116 5.638 1.00 68.94 107 LEU A C 1
ATOM 850 O O . LEU A 1 107 ? 2.126 9.415 4.466 1.00 68.94 107 LEU A O 1
ATOM 854 N N . LEU A 1 108 ? 2.630 10.032 6.567 1.00 64.12 108 LEU A N 1
ATOM 855 C CA . LEU A 1 108 ? 2.706 11.471 6.310 1.00 64.12 108 LEU A CA 1
ATOM 856 C C . LEU A 1 108 ? 4.093 11.932 5.847 1.00 64.12 108 LEU A C 1
ATOM 858 O O . LEU A 1 108 ? 4.196 12.948 5.160 1.00 64.12 108 LEU A O 1
ATOM 862 N N . SER A 1 109 ? 5.151 11.208 6.214 1.00 51.44 109 SER A N 1
ATOM 863 C CA . SER A 1 109 ? 6.534 11.564 5.900 1.00 51.44 109 SER A CA 1
ATOM 864 C C . SER A 1 109 ? 7.130 10.643 4.836 1.00 51.44 109 SER A C 1
ATOM 866 O O . SER A 1 109 ? 7.302 9.441 5.039 1.00 51.44 109 SER A O 1
ATOM 868 N N . ARG A 1 110 ? 7.518 11.220 3.691 1.00 50.25 110 ARG A N 1
ATOM 869 C CA . ARG A 1 110 ? 8.550 10.608 2.838 1.00 50.25 110 ARG A CA 1
ATOM 870 C C . ARG A 1 110 ? 9.878 10.684 3.590 1.00 50.25 110 ARG A C 1
ATOM 872 O O . ARG A 1 110 ? 10.168 11.725 4.182 1.00 50.25 110 ARG A O 1
ATOM 879 N N . SER A 1 111 ? 10.659 9.603 3.611 1.00 45.69 111 SER A N 1
ATOM 880 C CA . SER A 1 111 ? 11.997 9.647 4.213 1.00 45.69 111 SER A CA 1
ATOM 881 C C . SER A 1 111 ? 12.826 10.731 3.510 1.00 45.69 111 SER A C 1
ATOM 883 O O . SER A 1 111 ? 12.735 10.850 2.286 1.00 45.69 111 SER A O 1
ATOM 885 N N . PRO A 1 112 ? 13.663 11.508 4.219 1.00 39.84 112 PRO A N 1
ATOM 886 C CA . PRO A 1 112 ? 14.594 12.442 3.583 1.00 39.84 112 PRO A CA 1
ATOM 887 C C . PRO A 1 112 ? 15.496 11.775 2.527 1.00 39.84 112 PRO A C 1
ATOM 889 O O . PRO A 1 112 ? 15.891 12.420 1.562 1.00 39.84 112 PRO A O 1
ATOM 892 N N . GLU A 1 113 ? 15.766 10.471 2.662 1.00 43.03 113 GLU A N 1
ATOM 893 C CA . GLU A 1 113 ? 16.555 9.682 1.700 1.00 43.03 113 GLU A CA 1
ATOM 894 C C . GLU A 1 113 ? 15.821 9.389 0.369 1.00 43.03 113 GLU A C 1
ATOM 896 O O . GLU A 1 113 ? 16.453 8.987 -0.605 1.00 43.03 113 GLU A O 1
ATOM 901 N N . GLU A 1 114 ? 14.501 9.607 0.303 1.00 44.16 114 GLU A N 1
ATOM 902 C CA . GLU A 1 114 ? 13.615 9.288 -0.836 1.00 44.16 114 GLU A CA 1
ATOM 903 C C . GLU A 1 114 ? 13.299 10.522 -1.712 1.00 44.16 114 GLU A C 1
ATOM 905 O O . GLU A 1 114 ? 12.504 10.456 -2.647 1.00 44.16 114 GLU A O 1
ATOM 910 N N . GLN A 1 115 ? 13.915 11.677 -1.435 1.00 40.31 115 GLN A N 1
ATOM 911 C CA . GLN A 1 115 ? 13.626 12.950 -2.119 1.00 40.31 115 GLN A CA 1
ATOM 912 C C . GLN A 1 115 ? 14.247 13.077 -3.528 1.00 40.31 115 GLN A C 1
ATOM 914 O O . GLN A 1 115 ? 14.196 14.142 -4.142 1.00 40.31 115 GLN A O 1
ATOM 919 N N . GLY A 1 116 ? 14.803 11.996 -4.078 1.00 31.73 116 GLY A N 1
ATOM 920 C CA . GLY A 1 116 ? 15.410 11.973 -5.407 1.00 31.73 116 GLY A CA 1
ATOM 921 C C . GLY A 1 116 ? 14.487 11.408 -6.490 1.00 31.73 116 GLY A C 1
ATOM 922 O O . GLY A 1 116 ? 14.457 10.200 -6.679 1.00 31.73 116 GLY A O 1
ATOM 923 N N . ALA A 1 117 ? 13.842 12.313 -7.234 1.00 33.38 117 ALA A N 1
ATOM 924 C CA . ALA A 1 117 ? 13.355 12.177 -8.617 1.00 33.38 117 ALA A CA 1
ATOM 925 C C . ALA A 1 117 ? 12.208 11.186 -8.952 1.00 33.38 117 ALA A C 1
ATOM 927 O O . ALA A 1 117 ? 12.312 9.986 -8.766 1.00 33.38 117 ALA A O 1
ATOM 928 N N . GLY A 1 118 ? 11.162 11.718 -9.605 1.00 35.38 118 GLY A N 1
ATOM 929 C CA . GLY A 1 118 ? 10.424 11.067 -10.702 1.00 35.38 118 GLY A CA 1
ATOM 930 C C . GLY A 1 118 ? 9.463 9.928 -10.351 1.00 35.38 118 GLY A C 1
ATOM 931 O O . GLY A 1 118 ? 9.857 8.766 -10.323 1.00 35.38 118 GLY A O 1
ATOM 932 N N . GLY A 1 119 ? 8.181 10.263 -10.171 1.00 36.72 119 GLY A N 1
ATOM 933 C CA . GLY A 1 119 ? 7.086 9.294 -10.179 1.00 36.72 119 GLY A CA 1
ATOM 934 C C . GLY A 1 119 ? 6.770 8.833 -11.604 1.00 36.72 119 GLY A C 1
ATOM 935 O O . GLY A 1 119 ? 6.555 9.659 -12.484 1.00 36.72 119 GLY A O 1
ATOM 936 N N . GLY A 1 120 ? 6.741 7.519 -11.811 1.00 37.38 120 GLY A N 1
ATOM 937 C CA . GLY A 1 120 ? 6.245 6.876 -13.025 1.00 37.38 120 GLY A CA 1
ATOM 938 C C . GLY A 1 120 ? 5.398 5.671 -12.627 1.00 37.38 120 GLY A C 1
ATOM 939 O O . GLY A 1 120 ? 5.941 4.604 -12.343 1.00 37.38 120 GLY A O 1
ATOM 940 N N . GLY A 1 121 ? 4.082 5.876 -12.525 1.00 40.59 121 GLY A N 1
ATOM 941 C CA . GLY A 1 121 ? 3.086 4.811 -12.386 1.00 40.59 121 GLY A CA 1
ATOM 942 C C . GLY A 1 121 ? 2.791 4.179 -13.749 1.00 40.59 121 GLY A C 1
ATOM 943 O O . GLY A 1 121 ? 2.932 4.838 -14.776 1.00 40.59 121 GLY A O 1
ATOM 944 N N . ALA A 1 122 ? 2.445 2.891 -13.772 1.00 49.09 122 ALA A N 1
ATOM 945 C CA . ALA A 1 122 ? 2.107 2.175 -15.002 1.00 49.09 122 ALA A CA 1
ATOM 946 C C . ALA A 1 122 ? 0.894 2.817 -15.711 1.00 49.09 122 ALA A C 1
ATOM 948 O O . ALA A 1 122 ? -0.099 3.112 -15.055 1.00 49.09 122 ALA A O 1
ATOM 949 N N . MET A 1 123 ? 0.974 3.019 -17.033 1.00 61.31 123 MET A N 1
ATOM 950 C CA . MET A 1 123 ? -0.100 3.620 -17.838 1.00 61.31 123 MET A CA 1
ATOM 951 C C . MET A 1 123 ? -1.196 2.604 -18.192 1.00 61.31 123 MET A C 1
ATOM 953 O O . MET A 1 123 ? -0.897 1.470 -18.568 1.00 61.31 123 MET A O 1
ATOM 957 N N . ILE A 1 124 ? -2.461 3.036 -18.135 1.00 69.81 124 ILE A N 1
ATOM 958 C CA . ILE A 1 124 ? -3.623 2.287 -18.638 1.00 69.81 124 ILE A CA 1
ATOM 959 C C . ILE A 1 124 ? -3.444 2.046 -20.142 1.00 69.81 124 ILE A C 1
ATOM 961 O O . ILE A 1 124 ? -3.226 2.988 -20.902 1.00 69.81 124 ILE A O 1
ATOM 965 N N . SER A 1 125 ? -3.527 0.784 -20.574 1.00 72.56 125 SER A N 1
ATOM 966 C CA . SER A 1 125 ? -3.210 0.389 -21.957 1.00 72.56 125 SER A CA 1
ATOM 967 C C . SER A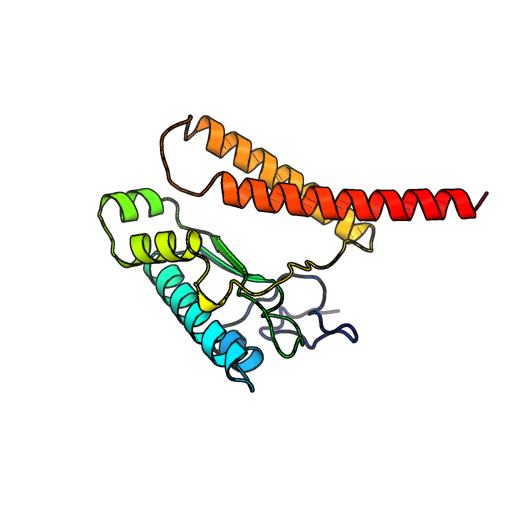 1 125 ? -4.290 -0.461 -22.632 1.00 72.56 125 SER A C 1
ATOM 969 O O . SER A 1 125 ? -4.267 -0.638 -23.851 1.00 72.56 125 SER A O 1
ATOM 971 N N . THR A 1 126 ? -5.257 -0.966 -21.862 1.00 79.06 126 THR A N 1
ATOM 972 C CA . THR A 1 126 ? -6.342 -1.833 -22.338 1.00 79.06 126 THR A CA 1
ATOM 973 C C . THR A 1 126 ? -7.707 -1.374 -21.830 1.00 79.06 126 THR A C 1
ATOM 975 O O . THR A 1 126 ? -7.814 -0.739 -20.781 1.00 79.06 126 THR A O 1
ATOM 978 N N . LEU A 1 127 ? -8.772 -1.767 -22.536 1.00 71.56 127 LEU A N 1
ATOM 979 C CA . LEU A 1 127 ? -10.148 -1.442 -22.146 1.00 71.56 127 LEU A CA 1
ATOM 980 C C . LEU A 1 127 ? -10.513 -2.012 -20.763 1.00 71.56 127 LEU A C 1
ATOM 982 O O . LEU A 1 127 ? -11.131 -1.330 -19.956 1.00 71.56 127 LEU A O 1
ATOM 986 N N . THR A 1 128 ? -10.069 -3.229 -20.442 1.00 72.75 128 THR A N 1
ATOM 987 C CA . THR A 1 128 ? -10.310 -3.849 -19.128 1.00 72.75 128 THR A CA 1
ATOM 988 C C . THR A 1 128 ? -9.616 -3.091 -17.988 1.00 72.75 128 THR A C 1
ATOM 990 O O . THR A 1 128 ? -10.148 -3.003 -16.881 1.00 72.75 128 THR A O 1
ATOM 993 N N . GLU A 1 129 ? -8.415 -2.553 -18.230 1.00 67.62 129 GLU A N 1
ATOM 994 C CA . GLU A 1 129 ? -7.711 -1.695 -17.266 1.00 67.62 129 GLU A CA 1
ATOM 995 C C . GLU A 1 129 ? -8.417 -0.348 -17.109 1.00 67.62 129 GLU A C 1
ATOM 997 O O . GLU A 1 129 ? -8.563 0.123 -15.985 1.00 67.62 129 GLU A O 1
ATOM 1002 N N . TYR A 1 130 ? -8.909 0.225 -18.210 1.00 73.19 130 TYR A N 1
ATOM 1003 C CA . TYR A 1 130 ? -9.699 1.454 -18.211 1.00 73.19 130 TYR A CA 1
ATOM 1004 C C . TYR A 1 130 ? -10.992 1.306 -17.398 1.00 73.19 130 TYR A C 1
ATOM 1006 O O . TYR A 1 130 ? -11.277 2.127 -16.527 1.00 73.19 130 TYR A O 1
ATOM 1014 N N . GLU A 1 131 ? -11.751 0.231 -17.621 1.00 74.81 131 GLU A N 1
ATOM 1015 C CA . GLU A 1 131 ? -12.982 -0.058 -16.876 1.00 74.81 131 GLU A CA 1
ATOM 1016 C C . GLU A 1 131 ? -12.703 -0.233 -15.380 1.00 74.81 131 GLU A C 1
ATOM 1018 O O . GLU A 1 131 ? -13.373 0.376 -14.545 1.00 74.81 131 GLU A O 1
ATOM 1023 N N . ARG A 1 132 ? -11.653 -0.987 -15.027 1.00 70.94 132 ARG A N 1
ATOM 1024 C CA . ARG A 1 132 ? -11.245 -1.164 -13.627 1.00 70.94 132 ARG A CA 1
ATOM 1025 C C . ARG A 1 132 ? -10.814 0.156 -12.985 1.00 70.94 132 ARG A C 1
ATOM 1027 O O . ARG A 1 132 ? -11.200 0.419 -11.850 1.00 70.94 132 ARG A O 1
ATOM 1034 N N . ALA A 1 133 ? -10.029 0.970 -13.688 1.00 68.25 133 ALA A N 1
ATOM 1035 C CA . ALA A 1 133 ? -9.583 2.272 -13.204 1.00 68.25 133 ALA A CA 1
ATOM 1036 C C . ALA A 1 133 ? -10.761 3.238 -13.004 1.00 68.25 133 ALA A C 1
ATOM 1038 O O . ALA A 1 133 ? -10.783 3.983 -12.025 1.00 68.25 133 ALA A O 1
ATOM 1039 N N . ARG A 1 134 ? -11.779 3.186 -13.873 1.00 78.44 134 ARG A N 1
ATOM 1040 C CA . ARG A 1 134 ? -13.031 3.938 -13.705 1.00 78.44 134 ARG A CA 1
ATOM 1041 C C . ARG A 1 134 ? -13.832 3.499 -12.483 1.00 78.44 134 ARG A C 1
ATOM 1043 O O . ARG A 1 134 ? -14.340 4.356 -11.759 1.00 78.44 134 ARG A O 1
ATOM 1050 N N . ASP A 1 135 ? -13.960 2.197 -12.257 1.00 75.50 135 ASP A N 1
ATOM 1051 C CA . ASP A 1 135 ? -14.657 1.675 -11.079 1.00 75.50 135 ASP A CA 1
ATOM 1052 C C . ASP A 1 135 ? -13.915 2.050 -9.790 1.00 75.50 135 ASP A C 1
ATOM 1054 O O . ASP A 1 135 ? -14.522 2.514 -8.823 1.00 75.50 135 ASP A O 1
ATOM 1058 N N . GLU A 1 136 ? -12.586 1.940 -9.797 1.00 74.81 136 GLU A N 1
ATOM 1059 C CA . GLU A 1 136 ? -11.741 2.331 -8.670 1.00 74.81 136 GLU A CA 1
ATOM 1060 C C . GLU A 1 136 ? -11.815 3.837 -8.385 1.00 74.81 136 GLU A C 1
ATOM 1062 O O . GLU A 1 136 ? -11.946 4.243 -7.227 1.00 74.81 136 GLU A O 1
ATOM 1067 N N . LEU A 1 137 ? -11.805 4.672 -9.427 1.00 73.88 137 LEU A N 1
ATOM 1068 C CA . LEU A 1 137 ? -12.002 6.115 -9.310 1.00 73.88 137 LEU A CA 1
ATOM 1069 C C . LEU A 1 137 ? -13.342 6.431 -8.637 1.00 73.88 137 LEU A C 1
ATOM 1071 O O . LEU A 1 137 ? -13.376 7.180 -7.660 1.00 73.88 137 LEU A O 1
ATOM 1075 N N . ARG A 1 138 ? -14.432 5.804 -9.093 1.00 79.81 138 ARG A N 1
ATOM 1076 C CA . ARG A 1 138 ? -15.776 5.998 -8.532 1.00 79.81 138 ARG A CA 1
ATOM 1077 C C . ARG A 1 138 ? -15.850 5.609 -7.053 1.00 79.81 138 ARG A C 1
ATOM 1079 O O . ARG A 1 138 ? -16.490 6.301 -6.251 1.00 79.81 138 ARG A O 1
ATOM 1086 N N . ASP A 1 139 ? -15.196 4.517 -6.674 1.00 74.69 139 ASP A N 1
ATOM 1087 C CA . ASP A 1 139 ? -15.124 4.066 -5.285 1.00 74.69 139 ASP A CA 1
ATOM 1088 C C . ASP A 1 139 ? -14.303 5.027 -4.414 1.00 74.69 139 ASP A C 1
ATOM 1090 O O . ASP A 1 139 ? -14.691 5.329 -3.276 1.00 74.69 139 ASP A O 1
ATOM 1094 N N . LEU A 1 140 ? -13.193 5.549 -4.942 1.00 72.38 140 LEU A N 1
ATOM 1095 C CA . LEU A 1 140 ? -12.348 6.529 -4.263 1.00 72.38 140 LEU A CA 1
ATOM 1096 C C . LEU A 1 140 ? -13.048 7.879 -4.096 1.00 72.38 140 LEU A C 1
ATOM 1098 O O . LEU A 1 140 ? -12.966 8.458 -3.013 1.00 72.38 140 LEU A O 1
ATOM 1102 N N . GLU A 1 141 ? -13.783 8.354 -5.099 1.00 77.25 141 GLU A N 1
ATOM 1103 C CA . GLU A 1 141 ? -14.617 9.558 -5.013 1.00 77.25 141 GLU A CA 1
ATOM 1104 C C . GLU A 1 141 ? -15.741 9.386 -3.988 1.00 77.25 141 GLU A C 1
ATOM 1106 O O . GLU A 1 141 ? -15.924 10.231 -3.110 1.00 77.25 141 GLU A O 1
ATOM 111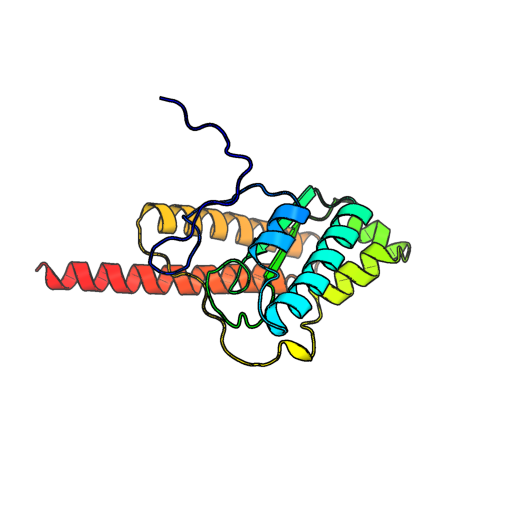1 N N . SER A 1 142 ? -16.435 8.245 -4.015 1.00 78.12 142 SER A N 1
ATOM 1112 C CA . SER A 1 142 ? -17.475 7.911 -3.031 1.00 78.12 142 SER A CA 1
ATOM 1113 C C . SER A 1 142 ? -16.907 7.835 -1.611 1.00 78.12 142 SER A C 1
ATOM 1115 O O . SER A 1 142 ? -17.552 8.207 -0.626 1.00 78.12 142 SER A O 1
ATOM 1117 N N . ARG A 1 143 ? -15.674 7.342 -1.469 1.00 73.88 143 ARG A N 1
ATOM 1118 C CA . ARG A 1 143 ? -14.951 7.319 -0.197 1.00 73.88 143 ARG A CA 1
ATOM 1119 C C . ARG A 1 143 ? -14.507 8.716 0.233 1.00 73.88 143 ARG A C 1
ATOM 1121 O O . ARG A 1 143 ? -14.639 9.025 1.414 1.00 73.88 143 ARG A O 1
ATOM 1128 N N . LEU A 1 144 ? -14.019 9.555 -0.682 1.00 76.19 144 LEU A N 1
ATOM 1129 C CA . LEU A 1 144 ? -13.663 10.943 -0.387 1.00 76.19 144 LEU A CA 1
ATOM 1130 C C . LEU A 1 144 ? -14.894 11.722 0.083 1.00 76.19 144 LEU A C 1
ATOM 1132 O O . LEU A 1 144 ? -14.811 12.395 1.105 1.00 76.19 144 LEU A O 1
ATOM 1136 N N . GLY A 1 145 ? -16.037 11.550 -0.586 1.00 74.94 145 GLY A N 1
ATOM 1137 C CA . GLY A 1 145 ? -17.306 12.164 -0.194 1.00 74.94 145 GLY A CA 1
ATOM 1138 C C . GLY A 1 145 ? -17.741 11.762 1.217 1.00 74.94 145 GLY A C 1
ATOM 1139 O O . GLY A 1 145 ? -18.073 12.624 2.027 1.00 74.94 145 GLY A O 1
ATOM 1140 N N . ARG A 1 146 ? -17.648 10.469 1.562 1.00 77.81 146 ARG A N 1
ATOM 1141 C CA . ARG A 1 146 ? -17.906 9.993 2.936 1.00 77.81 146 ARG A CA 1
ATOM 1142 C C . ARG A 1 146 ? -16.940 10.602 3.952 1.00 77.81 146 ARG A C 1
ATOM 1144 O O . ARG A 1 146 ? -17.383 11.102 4.978 1.00 77.81 146 ARG A O 1
ATOM 1151 N N . LEU A 1 147 ? -15.641 10.640 3.645 1.00 68.44 147 LEU A N 1
ATOM 1152 C CA . LEU A 1 147 ? -14.631 11.256 4.516 1.00 68.44 147 LEU A CA 1
ATOM 1153 C C . LEU A 1 147 ? -14.840 12.767 4.687 1.00 68.44 147 LEU A C 1
ATOM 1155 O O . LEU A 1 147 ? -14.503 13.330 5.726 1.00 68.44 147 LEU A O 1
ATOM 1159 N N . GLU A 1 148 ? -15.364 13.453 3.676 1.00 67.56 148 GLU A N 1
ATOM 1160 C CA . GLU A 1 148 ? -15.674 14.879 3.752 1.00 67.56 148 GLU A CA 1
ATOM 1161 C C . GLU A 1 148 ? -16.928 15.167 4.579 1.00 67.56 148 GLU A C 1
ATOM 1163 O O . GLU A 1 148 ? -16.941 16.173 5.290 1.00 67.56 148 GLU A O 1
ATOM 1168 N N . GLN A 1 149 ? -17.918 14.270 4.548 1.00 72.12 149 GLN A N 1
ATOM 1169 C CA . GLN A 1 149 ? -19.120 14.329 5.386 1.00 72.12 149 GLN A CA 1
ATOM 1170 C C . GLN A 1 149 ? -18.836 13.969 6.851 1.00 72.12 149 GLN A C 1
ATOM 1172 O O . GLN A 1 149 ? -19.314 14.649 7.755 1.00 72.12 149 GLN A O 1
ATOM 1177 N N . GLU A 1 150 ? -18.053 12.917 7.088 1.00 66.44 150 GLU A N 1
ATOM 1178 C CA . GLU A 1 150 ? -17.759 12.379 8.423 1.00 66.44 150 GLU A CA 1
ATOM 1179 C C . GLU A 1 150 ? -16.698 13.210 9.165 1.00 66.44 150 GLU A C 1
ATOM 1181 O O . GLU A 1 150 ? -16.735 13.342 10.389 1.00 66.44 150 GLU A O 1
ATOM 1186 N N . TYR A 1 151 ? -15.798 13.859 8.417 1.00 61.06 151 TYR A N 1
ATOM 1187 C CA . TYR A 1 151 ? -14.754 14.734 8.948 1.00 61.06 151 TYR A CA 1
ATOM 1188 C C . TYR A 1 151 ? -14.780 16.100 8.248 1.00 61.06 151 TYR A C 1
ATOM 1190 O O . TYR A 1 151 ? -13.904 16.397 7.420 1.00 61.06 151 TYR A O 1
ATOM 1198 N N . PRO A 1 152 ? -15.763 16.969 8.552 1.00 56.03 152 PRO A N 1
ATOM 1199 C CA . PRO A 1 152 ? -15.780 18.335 8.046 1.00 56.03 152 PRO A CA 1
ATOM 1200 C C . PRO A 1 152 ? -14.497 19.080 8.451 1.00 56.03 152 PRO A C 1
ATOM 1202 O O . PRO A 1 152 ? -13.795 18.703 9.391 1.00 56.03 152 PRO A O 1
ATOM 1205 N N . ILE A 1 153 ? -14.149 20.095 7.656 1.00 44.31 153 ILE A N 1
ATOM 1206 C CA . ILE A 1 153 ? -12.881 20.843 7.690 1.00 44.31 153 ILE A CA 1
ATOM 1207 C C . ILE A 1 153 ? -12.404 21.074 9.139 1.00 44.31 153 ILE A C 1
ATOM 1209 O O . ILE A 1 153 ? -13.050 21.795 9.890 1.00 44.31 153 ILE A O 1
ATOM 1213 N N . GLY A 1 154 ? -11.273 20.462 9.523 1.00 48.16 154 GLY A N 1
ATOM 1214 C CA . GLY A 1 154 ? -10.620 20.712 10.818 1.00 48.16 154 GLY A CA 1
ATOM 1215 C C . GLY A 1 154 ? -10.290 19.498 11.699 1.00 48.16 154 GLY A C 1
ATOM 1216 O O . GLY A 1 154 ? -9.555 19.674 12.666 1.00 48.16 154 GLY A O 1
ATOM 1217 N N . LYS A 1 155 ? -10.739 18.271 11.387 1.00 44.56 155 LYS A N 1
ATOM 1218 C CA . LYS A 1 155 ? -10.326 17.049 12.121 1.00 44.56 155 LYS A CA 1
ATOM 1219 C C . LYS A 1 155 ? -9.479 16.111 11.248 1.00 44.56 155 LYS A C 1
ATOM 1221 O O . LYS A 1 155 ? -9.854 15.818 10.117 1.00 44.56 155 LYS A O 1
ATOM 1226 N N . LYS A 1 156 ? -8.310 15.690 11.754 1.00 47.59 156 LYS A N 1
ATOM 1227 C CA . LYS A 1 156 ? -7.347 14.803 11.069 1.00 47.59 156 LYS A CA 1
ATOM 1228 C C . LYS A 1 156 ? -7.585 13.333 11.434 1.00 47.59 156 LYS A C 1
ATOM 1230 O O . LYS A 1 156 ? -7.809 13.023 12.598 1.00 47.59 156 LYS A O 1
ATOM 1235 N N . GLY A 1 157 ? -7.481 12.469 10.427 1.00 50.25 157 GLY A N 1
ATOM 1236 C CA . GLY A 1 157 ? -7.520 11.007 10.515 1.00 50.25 157 GLY A CA 1
ATOM 1237 C C . GLY A 1 157 ? -7.838 10.442 9.128 1.00 50.25 157 GLY A C 1
ATOM 1238 O O . GLY A 1 157 ? -8.914 10.707 8.608 1.00 50.25 157 GLY A O 1
ATOM 1239 N N . TYR A 1 158 ? -6.876 9.752 8.499 1.00 46.41 158 TYR A N 1
ATOM 1240 C CA . TYR A 1 158 ? -6.741 9.557 7.038 1.00 46.41 158 TYR A CA 1
ATOM 1241 C C . TYR A 1 158 ? -6.618 10.865 6.249 1.00 46.41 158 TYR A C 1
ATOM 1243 O O . TYR A 1 158 ? -7.479 11.745 6.280 1.00 46.41 158 TYR A O 1
ATOM 1251 N N . THR A 1 159 ? -5.541 11.023 5.480 1.00 53.97 159 THR A N 1
ATOM 1252 C CA . THR A 1 159 ? -5.399 12.238 4.687 1.00 53.97 159 THR A CA 1
ATOM 1253 C C . THR A 1 159 ? -6.391 12.190 3.530 1.00 53.97 159 THR A C 1
ATOM 1255 O O . THR A 1 159 ? -6.234 11.418 2.587 1.00 53.97 159 THR A O 1
ATOM 1258 N N . LYS A 1 160 ? -7.383 13.089 3.539 1.00 57.91 160 LYS A N 1
ATOM 1259 C CA . LYS A 1 160 ? -8.091 13.501 2.314 1.00 57.91 160 LYS A CA 1
ATOM 1260 C C . LYS A 1 160 ? -7.096 13.682 1.159 1.00 57.91 160 LYS A C 1
ATOM 1262 O O . LYS A 1 160 ? -7.399 13.330 0.032 1.00 57.91 160 LYS A O 1
ATOM 1267 N N . ALA A 1 161 ? -5.876 14.142 1.462 1.00 54.94 161 ALA A N 1
ATOM 1268 C CA . ALA A 1 161 ? -4.763 14.240 0.523 1.00 54.94 161 ALA A CA 1
ATOM 1269 C C . ALA A 1 161 ? -4.328 12.901 -0.113 1.00 54.94 161 ALA A C 1
ATOM 1271 O O . ALA A 1 161 ? -4.054 12.894 -1.304 1.00 54.94 161 ALA A O 1
ATOM 1272 N N . GLY A 1 162 ? -4.285 11.780 0.615 1.00 57.97 162 GLY A N 1
ATOM 1273 C CA . GLY A 1 162 ? -3.925 10.470 0.060 1.00 57.97 162 GLY A CA 1
ATOM 1274 C C . GLY A 1 162 ? -4.975 9.937 -0.916 1.00 57.97 162 GLY A C 1
ATOM 1275 O O . GLY A 1 162 ? -4.634 9.523 -2.019 1.00 57.97 162 GLY A O 1
ATOM 1276 N N . VAL A 1 163 ? -6.260 10.039 -0.556 1.00 64.50 163 VAL A N 1
ATOM 1277 C CA . VAL A 1 163 ? -7.369 9.678 -1.460 1.00 64.50 163 VAL A CA 1
ATOM 1278 C C . VAL A 1 163 ? -7.406 10.617 -2.670 1.00 64.50 163 VAL A C 1
ATOM 1280 O O . VAL A 1 163 ? -7.485 10.149 -3.798 1.00 64.50 163 VAL A O 1
ATOM 1283 N N . ARG A 1 164 ? -7.241 11.930 -2.462 1.00 65.69 164 ARG A N 1
ATOM 1284 C CA . ARG A 1 164 ? -7.141 12.917 -3.552 1.00 65.69 164 ARG 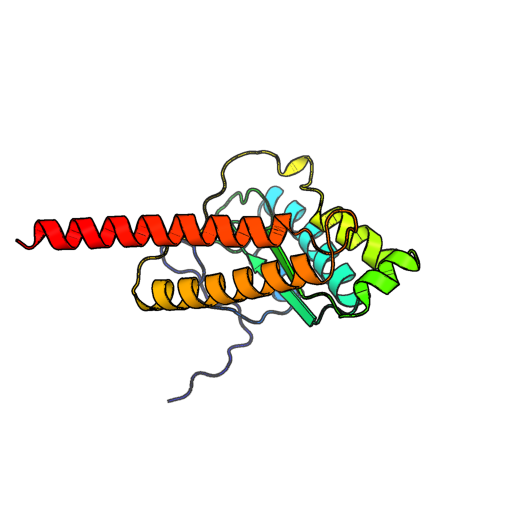A CA 1
ATOM 1285 C C . ARG A 1 164 ? -5.955 12.654 -4.479 1.00 65.69 164 ARG A C 1
ATOM 1287 O O . ARG A 1 164 ? -6.085 12.872 -5.674 1.00 65.69 164 ARG A O 1
ATOM 1294 N N . LYS A 1 165 ? -4.821 12.174 -3.961 1.00 67.31 165 LYS A N 1
ATOM 1295 C CA . LYS A 1 165 ? -3.647 11.829 -4.775 1.00 67.31 165 LYS A CA 1
ATOM 1296 C C . LYS A 1 165 ? -3.908 10.604 -5.654 1.00 67.31 165 LYS A C 1
ATOM 1298 O O . LYS A 1 165 ? -3.497 10.604 -6.807 1.00 67.31 165 LYS A O 1
ATOM 1303 N N . LEU A 1 166 ? -4.605 9.593 -5.133 1.00 65.75 166 LEU A N 1
ATOM 1304 C CA . LEU A 1 166 ? -5.019 8.423 -5.918 1.00 65.75 166 LEU A CA 1
ATOM 1305 C C . LEU A 1 166 ? -6.042 8.802 -6.995 1.00 65.75 166 LEU A C 1
ATOM 1307 O O . LEU A 1 166 ? -5.880 8.411 -8.143 1.00 65.75 166 LEU A O 1
ATOM 1311 N N . ILE A 1 167 ? -7.029 9.633 -6.645 1.00 72.69 167 ILE A N 1
ATOM 1312 C CA . ILE A 1 167 ? -7.991 10.196 -7.605 1.00 72.69 167 ILE A CA 1
ATOM 1313 C C . ILE A 1 167 ? -7.259 10.977 -8.706 1.00 72.69 167 ILE A C 1
ATOM 1315 O O . ILE A 1 167 ? -7.511 10.755 -9.884 1.00 72.69 167 ILE A O 1
ATOM 1319 N N . ALA A 1 168 ? -6.313 11.849 -8.339 1.00 65.19 168 ALA A N 1
ATOM 1320 C CA . ALA A 1 168 ? -5.539 12.632 -9.303 1.00 65.19 168 ALA A CA 1
ATOM 1321 C C . ALA A 1 168 ? -4.713 11.746 -10.249 1.00 65.19 168 ALA A C 1
ATOM 1323 O O . ALA A 1 168 ? -4.706 11.992 -11.450 1.00 65.19 168 ALA A O 1
ATOM 1324 N N . ARG A 1 169 ? -4.075 10.693 -9.720 1.00 79.44 169 ARG A N 1
ATOM 1325 C CA . ARG A 1 169 ? -3.337 9.706 -10.520 1.00 79.44 169 ARG A CA 1
ATOM 1326 C C . ARG A 1 169 ? -4.254 8.992 -11.518 1.00 79.44 169 ARG A C 1
ATOM 1328 O O . ARG A 1 169 ? -3.916 8.915 -12.692 1.00 79.44 169 ARG A O 1
ATOM 1335 N N . LEU A 1 170 ? -5.412 8.500 -11.072 1.00 67.75 170 LEU A N 1
ATOM 1336 C CA . LEU A 1 170 ? -6.352 7.791 -11.947 1.00 67.75 170 LEU A CA 1
ATOM 1337 C C . LEU A 1 170 ? -6.932 8.707 -13.029 1.00 67.75 170 LEU A C 1
ATOM 1339 O O . LEU A 1 170 ? -7.056 8.282 -14.170 1.00 67.75 170 LEU A O 1
ATOM 1343 N N . HIS A 1 171 ? -7.234 9.970 -12.710 1.00 72.62 171 HIS A N 1
ATOM 1344 C CA . HIS A 1 171 ? -7.641 10.951 -13.720 1.00 72.62 171 HIS A CA 1
ATOM 1345 C C . HIS A 1 171 ? -6.564 11.178 -14.787 1.00 72.62 171 HIS A C 1
ATOM 1347 O O . HIS A 1 171 ? -6.893 11.248 -15.968 1.00 72.62 171 HIS A O 1
ATOM 1353 N N . GLU A 1 172 ? -5.294 11.282 -14.390 1.00 69.31 172 GLU A N 1
ATOM 1354 C CA . GLU A 1 172 ? -4.178 11.443 -15.327 1.00 69.31 172 GLU A CA 1
ATOM 1355 C C . GLU A 1 172 ? -4.024 10.212 -16.233 1.00 69.31 172 GLU A C 1
ATOM 1357 O O . GLU A 1 172 ? -3.966 10.347 -17.454 1.00 69.31 172 GLU A O 1
ATOM 1362 N N . GLU A 1 173 ? -4.034 9.007 -15.659 1.00 68.50 173 GLU A N 1
ATOM 1363 C CA . GLU A 1 173 ? -3.905 7.759 -16.419 1.00 68.50 173 GLU A CA 1
ATOM 1364 C C . GLU A 1 173 ? -5.090 7.534 -17.384 1.00 68.50 173 GLU A C 1
ATOM 1366 O O . GLU A 1 173 ? -4.881 7.116 -18.526 1.00 68.50 173 GLU A O 1
ATOM 1371 N N . LEU A 1 174 ? -6.325 7.852 -16.967 1.00 73.94 174 LEU A N 1
ATOM 1372 C CA . LEU A 1 174 ? -7.523 7.753 -17.814 1.00 73.94 174 LEU A CA 1
ATOM 1373 C C . LEU A 1 174 ? -7.482 8.758 -18.973 1.00 73.94 174 LEU A C 1
ATOM 1375 O O . LEU A 1 174 ? -7.763 8.381 -20.109 1.00 73.94 174 LEU A O 1
ATOM 1379 N N . ALA A 1 175 ? -7.075 10.004 -18.714 1.00 68.38 175 ALA A N 1
ATOM 1380 C CA . ALA A 1 175 ? -6.972 11.039 -19.743 1.00 68.38 175 ALA A CA 1
ATOM 1381 C C . ALA A 1 175 ? -5.924 10.695 -20.817 1.00 68.38 175 ALA A C 1
ATOM 1383 O O . ALA A 1 175 ? -6.138 10.948 -22.004 1.00 68.38 175 ALA A O 1
ATOM 1384 N N . VAL A 1 176 ? -4.802 10.086 -20.417 1.00 70.12 176 VAL A N 1
ATOM 1385 C CA . VAL A 1 176 ? -3.777 9.601 -21.354 1.00 70.12 176 VAL A CA 1
ATOM 1386 C C . VAL A 1 176 ? -4.328 8.482 -22.241 1.00 70.12 176 VAL A C 1
ATOM 1388 O O . VAL A 1 176 ? -4.132 8.519 -23.458 1.00 70.12 176 VAL A O 1
ATOM 1391 N N . TYR A 1 177 ? -5.043 7.515 -21.660 1.00 76.56 177 TYR A N 1
ATOM 1392 C CA . TYR A 1 177 ? -5.670 6.433 -22.422 1.00 76.56 177 TYR A CA 1
ATOM 1393 C C . TYR A 1 177 ? -6.720 6.961 -23.413 1.00 76.56 177 TYR A C 1
ATOM 1395 O O . TYR A 1 177 ? -6.685 6.616 -24.592 1.00 76.56 177 TYR A O 1
ATOM 1403 N N . GLU A 1 178 ? -7.606 7.856 -22.973 1.00 80.19 178 GLU A N 1
ATOM 1404 C CA . GLU A 1 178 ? -8.643 8.461 -23.820 1.00 80.19 178 GLU A CA 1
ATOM 1405 C C . GLU A 1 178 ? -8.046 9.261 -24.988 1.00 80.19 178 GLU A C 1
ATOM 1407 O O . GLU A 1 178 ? -8.525 9.160 -26.120 1.00 80.19 178 GLU A O 1
ATOM 1412 N N . GLY A 1 179 ? -6.957 10.001 -24.752 1.00 71.75 179 GLY A N 1
ATOM 1413 C CA . GLY A 1 179 ? -6.235 10.712 -25.810 1.00 71.75 179 GLY A CA 1
ATOM 1414 C C . GLY A 1 179 ? -5.585 9.779 -26.840 1.00 71.75 179 GLY A C 1
ATOM 1415 O O . GLY A 1 179 ? -5.600 10.069 -28.043 1.00 71.75 179 GLY A O 1
ATOM 1416 N N . ALA A 1 180 ? -5.052 8.638 -26.394 1.00 73.75 180 ALA A N 1
ATOM 1417 C CA . ALA A 1 180 ? -4.486 7.626 -27.282 1.00 73.75 180 ALA A CA 1
ATOM 1418 C C . ALA A 1 180 ? -5.566 6.945 -2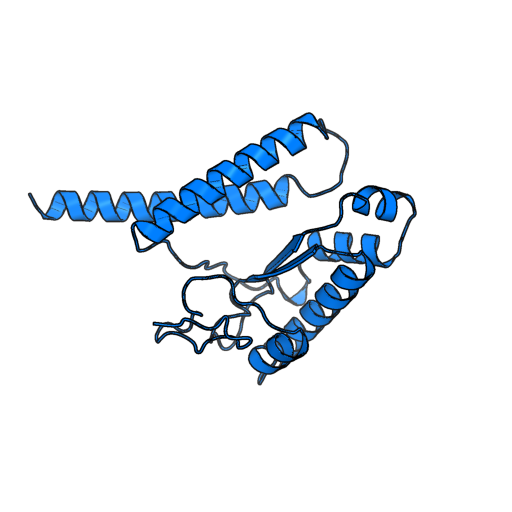8.146 1.00 73.75 180 ALA A C 1
ATOM 1420 O O . ALA A 1 180 ? -5.373 6.776 -29.352 1.00 73.75 180 ALA A O 1
ATOM 1421 N N . GLU A 1 181 ? -6.722 6.608 -27.568 1.00 77.31 181 GLU A N 1
ATOM 1422 C CA . GLU A 1 181 ? -7.840 5.996 -28.303 1.00 77.31 181 GLU A CA 1
ATOM 1423 C C . GLU A 1 181 ? -8.492 6.966 -29.301 1.00 77.31 181 GLU A C 1
ATOM 1425 O O . GLU A 1 181 ? -8.826 6.572 -30.424 1.00 77.31 181 GLU A O 1
ATOM 1430 N N . ALA A 1 182 ? -8.611 8.250 -28.947 1.00 71.00 182 ALA A N 1
ATOM 1431 C CA . ALA A 1 182 ? -9.082 9.283 -29.868 1.00 71.00 182 ALA A CA 1
ATOM 1432 C C . ALA A 1 182 ? -8.164 9.415 -31.097 1.00 71.00 182 ALA A C 1
ATOM 1434 O O . ALA A 1 182 ? -8.652 9.490 -32.224 1.00 71.00 182 ALA A O 1
ATOM 1435 N N . SER A 1 183 ? -6.844 9.354 -30.893 1.00 69.50 183 SER A N 1
ATOM 1436 C CA . SER A 1 183 ? -5.848 9.446 -31.971 1.00 69.50 183 SER A CA 1
ATOM 1437 C C . SER A 1 183 ? -5.874 8.223 -32.903 1.00 69.50 183 SER A C 1
ATOM 1439 O O . SER A 1 183 ? -5.838 8.373 -34.125 1.00 69.50 183 SER A O 1
ATOM 1441 N N . ARG A 1 184 ? -6.039 7.007 -32.354 1.00 71.19 184 ARG A N 1
ATOM 1442 C CA . ARG A 1 184 ? -6.223 5.779 -33.158 1.00 71.19 184 ARG A CA 1
ATOM 1443 C C . ARG A 1 184 ? -7.500 5.806 -33.998 1.00 71.19 184 ARG A C 1
ATOM 1445 O O . ARG A 1 184 ? -7.527 5.304 -35.121 1.00 71.19 184 ARG A O 1
ATOM 1452 N N . SER A 1 185 ? -8.553 6.418 -33.463 1.00 60.28 185 SER A N 1
ATOM 1453 C CA . SER A 1 185 ? -9.839 6.554 -34.151 1.00 60.28 185 SER A CA 1
ATOM 1454 C C . SER A 1 185 ? -9.774 7.542 -35.324 1.00 60.28 185 SER A C 1
ATOM 1456 O O . SER A 1 185 ? -10.488 7.360 -36.307 1.00 60.28 185 SER A O 1
ATOM 1458 N N . THR A 1 186 ? -8.897 8.552 -35.259 1.00 59.84 186 THR A N 1
ATOM 1459 C CA . THR A 1 186 ? -8.682 9.527 -36.346 1.00 59.84 186 THR A CA 1
ATOM 1460 C C . THR A 1 186 ? -7.755 9.039 -37.462 1.00 59.84 186 THR A C 1
ATOM 1462 O O . THR A 1 186 ? -7.861 9.529 -38.577 1.00 59.84 186 THR A O 1
ATOM 1465 N N . GLU A 1 187 ? -6.880 8.063 -37.201 1.00 55.34 187 GLU A N 1
ATOM 1466 C CA . GLU A 1 187 ? -5.983 7.456 -38.208 1.00 55.34 187 GLU A CA 1
ATOM 1467 C C . GLU A 1 187 ? -6.654 6.360 -39.054 1.00 55.34 187 GLU A C 1
ATOM 1469 O O . GLU A 1 187 ? -6.095 5.909 -40.051 1.00 55.34 187 GLU A O 1
ATOM 1474 N N . THR A 1 188 ? -7.857 5.929 -38.663 1.00 52.41 188 THR A N 1
ATOM 1475 C CA . THR A 1 188 ? -8.624 4.878 -39.356 1.00 52.41 188 THR A CA 1
ATOM 1476 C C . THR A 1 188 ? -9.704 5.458 -40.296 1.00 52.41 188 THR A C 1
ATOM 1478 O O . THR A 1 188 ? -10.520 4.704 -40.825 1.00 52.41 188 THR A O 1
ATOM 1481 N N . GLN A 1 189 ? -9.727 6.781 -40.517 1.00 43.31 189 GLN A N 1
ATOM 1482 C CA . GLN A 1 189 ? -10.634 7.467 -41.457 1.00 43.31 189 GLN A CA 1
ATOM 1483 C C . GLN A 1 189 ? -9.924 7.951 -42.720 1.00 43.31 189 GLN A C 1
ATOM 1485 O O . GLN A 1 189 ? -8.792 8.468 -42.608 1.00 43.31 189 GLN A O 1
#

Radius of gyration: 18.55 Å; chains: 1; bounding box: 41×46×65 Å

Sequence (189 aa):
MSNSASRQIPEFREDGYLPVGVFRASAEKVIFRFGSPNRKRRQLVLRIRRWIELAKAVGAIKLLVDGSFVTSAESPNDVDAVVWLPLDFAEQLARTFEPAMELESMLLSRSPEEQGAGGGGAMISTLTEYERARDELRDLESRLGRLEQEYPIGKKGYTKAGVRKLIARLHEELAVYEGAEASRSTETQ

Foldseek 3Di:
DDDDLPQAQDDADPVFAGPPDAHHYDLVRLCVVQQDDDPQSVVQNVLSVLLVVLLVVQPWPDKDWDFPRRTNDPHGQHIDIDTRGDPCLVVCVVVVVPSSVVNVVSVVDDPPSNPDDDGDDDADDDPVSLVVLVVVLVVLVVVLVVCCVVDPPDDDDPDNVVSVVSNVVSVVRNVVNVVVVVVVVVVVD